Protein AF-A0A6G3MIM0-F1 (afdb_monomer_lite)

Structure (mmCIF, N/CA/C/O backbone):
data_AF-A0A6G3MIM0-F1
#
_entry.id   AF-A0A6G3MIM0-F1
#
loop_
_atom_site.group_PDB
_atom_site.id
_atom_site.type_symbol
_atom_site.label_atom_id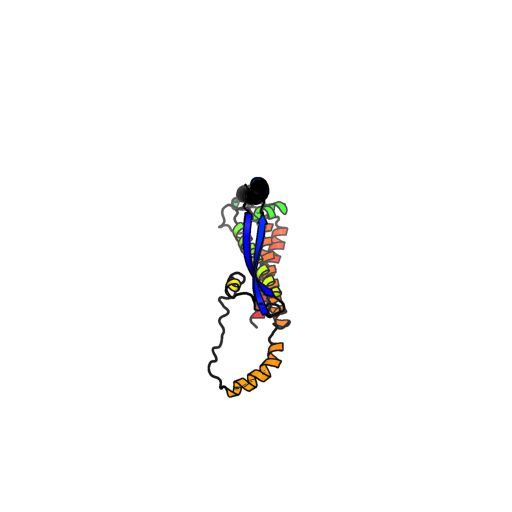
_atom_site.label_alt_id
_atom_site.label_comp_id
_atom_site.label_asym_id
_atom_site.label_entity_id
_atom_site.label_seq_id
_atom_site.pdbx_PDB_ins_code
_atom_site.Cartn_x
_atom_site.Cartn_y
_atom_site.Cartn_z
_atom_site.occupancy
_atom_site.B_iso_or_equiv
_atom_site.auth_seq_id
_atom_site.auth_comp_id
_atom_site.auth_asym_id
_atom_site.auth_atom_id
_atom_site.pdbx_PDB_model_num
ATOM 1 N N . MET A 1 1 ? 75.544 -8.108 42.880 1.00 48.78 1 MET A N 1
ATOM 2 C CA . MET A 1 1 ? 76.729 -8.845 42.387 1.00 48.78 1 MET A CA 1
ATOM 3 C C . MET A 1 1 ? 76.920 -8.497 40.920 1.00 48.78 1 MET A C 1
ATOM 5 O O . MET A 1 1 ? 75.938 -8.505 40.192 1.00 48.78 1 MET A O 1
ATOM 9 N N . SER A 1 2 ? 78.119 -8.079 40.512 1.00 53.62 2 SER A N 1
ATOM 10 C CA . SER A 1 2 ? 78.461 -7.843 39.102 1.00 53.62 2 SER A CA 1
ATOM 11 C C . SER A 1 2 ? 79.271 -9.025 38.590 1.00 53.62 2 SER A C 1
ATOM 13 O O . SER A 1 2 ? 80.362 -9.272 39.107 1.00 53.62 2 SER A O 1
ATOM 15 N N . ASP A 1 3 ? 78.765 -9.723 37.579 1.00 56.50 3 ASP A N 1
ATOM 16 C CA . ASP A 1 3 ? 79.519 -10.805 36.958 1.00 56.50 3 ASP A CA 1
ATOM 17 C C . ASP A 1 3 ? 80.563 -10.215 36.009 1.00 56.50 3 ASP A C 1
ATOM 19 O O . ASP A 1 3 ? 80.273 -9.365 35.158 1.00 56.50 3 ASP A O 1
ATOM 23 N N . THR A 1 4 ? 81.807 -10.650 36.201 1.00 62.69 4 THR A N 1
ATOM 24 C CA . THR A 1 4 ? 82.937 -10.303 35.341 1.00 62.69 4 THR A CA 1
ATOM 25 C C . THR A 1 4 ? 83.250 -11.518 34.488 1.00 62.69 4 THR A C 1
ATOM 27 O O . THR A 1 4 ? 83.568 -12.570 35.034 1.00 62.69 4 THR A O 1
ATOM 30 N N . TYR A 1 5 ? 83.175 -11.384 33.167 1.00 62.97 5 TYR A N 1
ATOM 31 C CA . TYR A 1 5 ? 83.560 -12.455 32.250 1.00 62.97 5 TYR A CA 1
ATOM 32 C C . TYR A 1 5 ? 84.679 -11.989 31.325 1.00 62.97 5 TYR A C 1
ATOM 34 O O . TYR A 1 5 ? 84.722 -10.838 30.883 1.00 62.97 5 TYR A O 1
ATOM 42 N N . ILE A 1 6 ? 85.623 -12.895 31.087 1.00 66.19 6 ILE A N 1
ATOM 43 C CA . ILE A 1 6 ? 86.818 -12.655 30.286 1.00 66.19 6 ILE A CA 1
ATOM 44 C C . ILE A 1 6 ? 86.678 -13.455 29.000 1.00 66.19 6 ILE A C 1
ATOM 46 O O . ILE A 1 6 ? 86.673 -14.682 29.047 1.00 66.19 6 ILE A O 1
ATOM 50 N N . GLU A 1 7 ? 86.604 -12.771 27.862 1.00 66.06 7 GLU A N 1
ATOM 51 C CA . GLU A 1 7 ? 86.717 -13.433 26.565 1.00 66.06 7 GLU A CA 1
ATOM 52 C C . GLU A 1 7 ? 88.168 -13.439 26.102 1.00 66.06 7 GLU A C 1
ATOM 54 O O . GLU A 1 7 ? 88.855 -12.412 26.112 1.00 66.06 7 GLU A O 1
ATOM 59 N N . GLU A 1 8 ? 88.632 -14.611 25.681 1.00 70.44 8 GLU A N 1
ATOM 60 C CA . GLU A 1 8 ? 89.943 -14.798 25.083 1.00 70.44 8 GLU A CA 1
ATOM 61 C C . GLU A 1 8 ? 89.781 -15.045 23.587 1.00 70.44 8 GLU A C 1
ATOM 63 O O . GLU A 1 8 ? 89.143 -16.011 23.177 1.00 70.44 8 GLU A O 1
ATOM 68 N N . TYR A 1 9 ? 90.367 -14.178 22.767 1.00 69.81 9 TYR A N 1
ATOM 69 C CA . TYR A 1 9 ? 90.305 -14.298 21.317 1.00 69.81 9 TYR A CA 1
ATOM 70 C C . TYR A 1 9 ? 91.706 -14.312 20.706 1.00 69.81 9 TYR A C 1
ATOM 72 O O . TYR A 1 9 ? 92.654 -13.704 21.211 1.00 69.81 9 TYR A O 1
ATOM 80 N N . LEU A 1 10 ? 91.840 -15.061 19.614 1.00 66.81 10 LEU A N 1
ATOM 81 C CA . LEU A 1 10 ? 93.042 -15.152 18.792 1.00 66.81 10 LEU A CA 1
ATOM 82 C C . LEU A 1 10 ? 92.991 -14.040 17.745 1.00 66.81 10 LEU A C 1
ATOM 84 O O . LEU A 1 10 ? 92.045 -13.977 16.968 1.00 66.81 10 LEU A O 1
ATOM 88 N N . ASN A 1 11 ? 93.999 -13.174 17.714 1.00 71.44 11 ASN A N 1
ATOM 89 C CA . ASN A 1 11 ? 94.152 -12.173 16.663 1.00 71.44 11 ASN A CA 1
ATOM 90 C C . ASN A 1 11 ? 95.451 -12.432 15.896 1.00 71.44 11 ASN A C 1
ATOM 92 O O . ASN A 1 11 ? 96.458 -12.785 16.509 1.00 71.44 11 ASN A O 1
ATOM 96 N N . ILE A 1 12 ? 95.434 -12.275 14.577 1.00 69.31 12 ILE A N 1
ATOM 97 C CA . ILE A 1 12 ? 96.624 -12.419 13.734 1.00 69.31 12 ILE A CA 1
ATOM 98 C C . ILE A 1 12 ? 97.348 -11.077 13.748 1.00 69.31 12 ILE A C 1
ATOM 100 O O . ILE A 1 12 ? 96.738 -10.046 13.466 1.00 69.31 12 ILE A O 1
ATOM 104 N N . ASP A 1 13 ? 98.625 -11.062 14.120 1.00 69.88 13 ASP A N 1
ATOM 105 C CA . ASP A 1 13 ? 99.426 -9.850 13.972 1.00 69.88 13 ASP A CA 1
ATOM 106 C C . ASP A 1 13 ? 99.811 -9.612 12.503 1.00 69.88 13 ASP A C 1
ATOM 108 O O . ASP A 1 13 ? 99.634 -10.466 11.636 1.00 69.88 13 ASP A O 1
ATOM 112 N N . THR A 1 14 ? 100.340 -8.434 12.191 1.00 68.62 14 THR A N 1
ATOM 113 C CA . THR A 1 14 ? 100.665 -8.034 10.812 1.00 68.62 14 THR A CA 1
ATOM 114 C C . THR A 1 14 ? 101.742 -8.898 10.142 1.00 68.62 14 THR A C 1
ATOM 116 O O . THR A 1 14 ? 101.949 -8.767 8.940 1.00 68.62 14 THR A O 1
ATOM 119 N N . SER A 1 15 ? 102.399 -9.800 10.883 1.00 68.06 15 SER A N 1
ATOM 120 C CA . SER A 1 15 ? 103.342 -10.795 10.359 1.00 68.06 15 SER A CA 1
ATOM 121 C C . SER A 1 15 ? 102.709 -12.171 10.103 1.00 68.06 15 SER A C 1
ATOM 123 O O . SER A 1 15 ? 103.404 -13.117 9.738 1.00 68.06 15 SER A O 1
ATOM 125 N N . GLY A 1 16 ? 101.391 -12.301 10.287 1.00 60.41 16 GLY A N 1
ATOM 126 C CA . GLY A 1 16 ? 100.644 -13.532 10.034 1.00 60.41 16 GLY A CA 1
ATOM 127 C C . GLY A 1 16 ? 100.629 -14.521 11.204 1.00 60.41 16 GLY A C 1
ATOM 128 O O . GLY A 1 16 ? 100.122 -15.632 11.047 1.00 60.41 16 GLY A O 1
ATOM 129 N N . LYS A 1 17 ? 101.151 -14.160 12.387 1.00 67.19 17 LYS A N 1
ATOM 130 C CA . LYS A 1 17 ? 101.160 -15.045 13.565 1.00 67.19 17 LYS A CA 1
ATOM 131 C C . LYS A 1 17 ? 99.974 -14.769 14.483 1.00 67.19 17 LYS A C 1
ATOM 133 O O . LYS A 1 17 ? 99.710 -13.634 14.872 1.00 67.19 17 LYS A O 1
ATOM 138 N N . PHE A 1 18 ? 99.271 -15.827 14.880 1.00 66.69 18 PHE A N 1
ATOM 139 C CA . PHE A 1 18 ? 98.157 -15.726 15.819 1.00 66.69 18 PHE A CA 1
ATOM 140 C C . PHE A 1 18 ? 98.641 -15.528 17.267 1.00 66.69 18 PHE A C 1
ATOM 142 O O . PHE A 1 18 ? 99.423 -16.322 17.790 1.00 66.69 18 PHE A O 1
ATOM 149 N N . ARG A 1 19 ? 98.112 -14.510 17.956 1.00 70.88 19 ARG A N 1
ATOM 150 C CA . ARG A 1 19 ? 98.307 -14.245 19.392 1.00 70.88 19 ARG A CA 1
ATOM 151 C C . ARG A 1 19 ? 96.970 -14.235 20.129 1.00 70.88 19 ARG A C 1
ATOM 153 O O . ARG A 1 19 ? 96.038 -13.548 19.716 1.00 70.88 19 ARG A O 1
ATOM 160 N N . ARG A 1 20 ? 96.885 -14.951 21.256 1.00 73.12 20 ARG A N 1
ATOM 161 C CA . ARG A 1 20 ? 95.731 -14.874 22.171 1.00 73.12 20 ARG A CA 1
ATOM 162 C C . ARG A 1 20 ? 95.789 -13.602 23.007 1.00 73.12 20 ARG A C 1
ATOM 164 O O . ARG A 1 20 ? 96.828 -13.290 23.588 1.00 73.12 20 ARG A O 1
ATOM 171 N N . ARG A 1 21 ? 94.672 -12.879 23.087 1.00 74.94 21 ARG A N 1
ATOM 172 C CA . ARG A 1 21 ? 94.458 -11.785 24.041 1.00 74.94 21 ARG A CA 1
ATOM 173 C C . ARG A 1 21 ? 93.162 -11.998 24.803 1.00 74.94 21 ARG A C 1
ATOM 175 O O . ARG A 1 21 ? 92.174 -12.453 24.240 1.00 74.94 21 ARG A O 1
ATOM 182 N N . LYS A 1 22 ? 93.174 -11.600 26.073 1.00 76.06 22 LYS A N 1
ATOM 183 C CA . LYS A 1 22 ? 92.004 -11.586 26.952 1.00 76.06 22 LYS A CA 1
ATOM 184 C C . LYS A 1 22 ? 91.456 -10.168 27.068 1.00 76.06 22 LYS A C 1
ATOM 186 O O . LYS A 1 22 ? 92.228 -9.231 27.271 1.00 76.06 22 LYS A O 1
ATOM 191 N N . ARG A 1 23 ? 90.139 -10.008 26.961 1.00 70.62 23 ARG A N 1
ATOM 192 C CA . ARG A 1 23 ? 89.427 -8.752 27.230 1.00 70.62 23 ARG A CA 1
ATOM 193 C C . ARG A 1 23 ? 88.393 -9.009 28.327 1.00 70.62 23 ARG A C 1
ATOM 195 O O . ARG A 1 23 ? 87.612 -9.950 28.234 1.00 70.62 23 ARG A O 1
ATOM 202 N N . ILE A 1 24 ? 88.442 -8.208 29.390 1.00 72.44 24 ILE A N 1
ATOM 203 C CA . ILE A 1 24 ? 87.589 -8.364 30.574 1.00 72.44 24 ILE A CA 1
ATOM 204 C C . ILE A 1 24 ? 86.388 -7.429 30.446 1.00 72.44 24 ILE A C 1
ATOM 206 O O . ILE A 1 24 ? 86.571 -6.230 30.241 1.00 72.44 24 ILE A O 1
ATOM 210 N N . PHE A 1 25 ? 85.178 -7.962 30.601 1.00 65.19 25 PHE A N 1
ATOM 211 C CA . PHE A 1 25 ? 83.940 -7.188 30.642 1.00 65.19 25 PHE A CA 1
ATOM 212 C C . PHE A 1 25 ? 83.270 -7.329 32.013 1.00 65.19 25 PHE A C 1
ATOM 214 O O . PHE A 1 25 ? 83.119 -8.436 32.528 1.00 65.19 25 PHE A O 1
ATOM 221 N N . GLN A 1 26 ? 82.842 -6.206 32.595 1.00 65.12 26 GLN A N 1
ATOM 222 C CA . GLN A 1 26 ? 82.044 -6.170 33.824 1.00 65.12 26 GLN A CA 1
ATOM 223 C C . GLN A 1 26 ? 80.610 -5.759 33.489 1.00 65.12 26 GLN A C 1
ATOM 225 O O . GLN A 1 26 ? 80.390 -4.672 32.952 1.00 65.12 26 GLN A O 1
ATOM 230 N N . ARG A 1 27 ? 79.622 -6.605 33.809 1.00 56.19 27 ARG A N 1
ATOM 231 C CA . ARG A 1 27 ? 78.200 -6.278 33.617 1.00 56.19 27 ARG A CA 1
ATOM 232 C C . ARG A 1 27 ? 77.549 -5.957 34.962 1.00 56.19 27 ARG A C 1
ATOM 234 O O . ARG A 1 27 ? 77.508 -6.792 35.862 1.00 56.19 27 ARG A O 1
ATOM 241 N N . LYS A 1 28 ? 77.008 -4.743 35.102 1.00 55.03 28 LYS A N 1
ATOM 242 C CA . LYS A 1 28 ? 76.205 -4.341 36.267 1.00 55.03 28 LYS A CA 1
ATOM 243 C C . LYS A 1 28 ? 74.761 -4.807 36.042 1.00 55.03 28 LYS A C 1
ATOM 245 O O . LYS A 1 28 ? 74.103 -4.307 35.135 1.00 55.03 28 LYS A O 1
ATOM 250 N N . MET A 1 29 ? 74.277 -5.781 36.817 1.00 56.59 29 MET A N 1
ATOM 251 C CA . MET A 1 29 ? 72.856 -6.156 36.809 1.00 56.59 29 MET A CA 1
ATOM 252 C C . MET A 1 29 ? 72.044 -5.039 37.476 1.00 56.59 29 MET A C 1
ATOM 254 O O . MET A 1 29 ? 72.200 -4.793 38.671 1.00 56.59 29 MET A O 1
ATOM 258 N N . SER A 1 30 ? 71.218 -4.334 36.703 1.00 60.34 30 SER A N 1
ATOM 259 C CA . SER A 1 30 ? 70.186 -3.432 37.217 1.00 60.34 30 SER A CA 1
ATOM 260 C C . SER A 1 30 ? 68.930 -4.225 37.599 1.00 60.34 30 SER A C 1
ATOM 262 O O . SER A 1 30 ? 68.557 -5.175 36.914 1.00 60.34 30 SER A O 1
ATOM 264 N N . ASP A 1 31 ? 68.308 -3.838 38.714 1.00 58.00 31 ASP A N 1
ATOM 265 C CA . ASP A 1 31 ? 67.140 -4.488 39.321 1.00 58.00 31 ASP A CA 1
ATOM 266 C C . ASP A 1 31 ? 65.959 -4.578 38.317 1.00 58.00 31 ASP A C 1
ATOM 268 O O . ASP A 1 31 ? 65.618 -3.561 37.708 1.00 58.00 31 ASP A O 1
ATOM 272 N N . PRO A 1 32 ? 65.343 -5.756 38.074 1.00 56.97 32 PRO A N 1
ATOM 273 C CA . PRO A 1 32 ? 64.291 -5.943 37.058 1.00 56.97 32 PRO A CA 1
ATOM 274 C C . PRO A 1 32 ? 62.919 -5.333 37.410 1.00 56.97 32 PRO A C 1
ATOM 276 O O . PRO A 1 32 ? 61.990 -5.360 36.596 1.00 56.97 32 PRO A O 1
ATOM 279 N N . THR A 1 33 ? 62.766 -4.768 38.605 1.00 58.06 33 THR A N 1
ATOM 280 C CA . THR A 1 33 ? 61.506 -4.233 39.146 1.00 58.06 33 THR A CA 1
ATOM 281 C C . THR A 1 33 ? 60.841 -3.063 38.380 1.00 58.06 33 THR A C 1
ATOM 283 O O . THR A 1 33 ? 59.608 -3.075 38.291 1.00 58.06 33 THR A O 1
ATOM 286 N N . PRO A 1 34 ? 61.545 -2.083 37.769 1.00 60.00 34 PRO A N 1
ATOM 287 C CA . PRO A 1 34 ? 60.893 -0.921 37.153 1.00 60.00 34 PRO A CA 1
ATOM 288 C C . PRO A 1 34 ? 60.267 -1.215 35.776 1.00 60.00 34 PRO A C 1
ATOM 290 O O . PRO A 1 34 ? 59.204 -0.692 35.460 1.00 60.00 34 PRO A O 1
ATOM 293 N N . ILE A 1 35 ? 60.850 -2.109 34.970 1.00 61.28 35 ILE A N 1
ATOM 294 C CA . ILE A 1 35 ? 60.319 -2.441 33.629 1.00 61.28 35 ILE A CA 1
ATOM 295 C C . ILE A 1 35 ? 59.037 -3.283 33.739 1.00 61.28 35 ILE A C 1
ATOM 297 O O . ILE A 1 35 ? 58.100 -3.151 32.946 1.00 61.28 35 ILE A O 1
ATOM 301 N N . PHE A 1 36 ? 58.978 -4.167 34.739 1.00 62.12 36 PHE A N 1
ATOM 302 C CA . PHE A 1 36 ? 57.808 -5.006 34.982 1.00 62.12 36 PHE A CA 1
ATOM 303 C C . PHE A 1 36 ? 56.613 -4.193 35.505 1.00 62.12 36 PHE A C 1
ATOM 305 O O . PHE A 1 36 ? 55.469 -4.466 35.128 1.00 62.12 36 PHE A O 1
ATOM 312 N N . SER A 1 37 ? 56.855 -3.167 36.329 1.00 68.12 37 SER A N 1
ATOM 313 C CA . SER A 1 37 ? 55.796 -2.297 36.855 1.00 68.12 37 SER A CA 1
ATOM 314 C C . SER A 1 37 ? 55.171 -1.416 35.764 1.00 68.12 37 SER A C 1
ATOM 316 O O . SER A 1 37 ? 53.944 -1.289 35.714 1.00 68.12 37 SER A O 1
ATOM 318 N N . GLU A 1 38 ? 55.976 -0.906 34.829 1.00 73.44 38 GLU A N 1
ATOM 319 C CA . GLU A 1 38 ? 55.520 -0.098 33.693 1.00 73.44 38 GLU A CA 1
ATOM 320 C C . GLU A 1 38 ? 54.655 -0.912 32.716 1.00 73.44 38 GLU A C 1
ATOM 322 O O . GLU A 1 38 ? 53.534 -0.511 32.382 1.00 73.44 38 GLU A O 1
ATOM 327 N N . LYS A 1 39 ? 55.096 -2.125 32.342 1.00 75.38 39 LYS A N 1
ATOM 328 C CA . LYS A 1 39 ? 54.294 -3.036 31.504 1.00 75.38 39 LYS A CA 1
ATOM 329 C C . LYS A 1 39 ? 52.981 -3.441 32.178 1.00 75.38 39 LYS A C 1
ATOM 331 O O . LYS A 1 39 ? 51.948 -3.504 31.514 1.00 75.38 39 LYS A O 1
ATOM 336 N N . LYS A 1 40 ? 52.991 -3.669 33.496 1.00 78.38 40 LYS A N 1
ATOM 337 C CA . LYS A 1 40 ? 51.784 -3.986 34.280 1.00 78.38 40 LYS A CA 1
ATOM 338 C C . LYS A 1 40 ? 50.803 -2.810 34.326 1.00 78.38 40 LYS A C 1
ATOM 340 O O . LYS A 1 40 ? 49.596 -3.034 34.257 1.00 78.38 40 LYS A O 1
ATOM 345 N N . SER A 1 41 ? 51.302 -1.577 34.427 1.00 79.56 41 SER A N 1
ATOM 346 C CA . SER A 1 41 ? 50.490 -0.354 34.372 1.00 79.56 41 SER A CA 1
ATOM 347 C C . SER A 1 41 ? 49.833 -0.173 32.999 1.00 79.56 41 SER A C 1
ATOM 349 O O . SER A 1 41 ? 48.613 -0.023 32.906 1.00 79.56 41 SER A O 1
ATOM 351 N N . SER A 1 42 ? 50.617 -0.311 31.927 1.00 81.69 42 SER A N 1
ATOM 352 C CA . SER A 1 42 ? 50.129 -0.216 30.547 1.00 81.69 42 SER A CA 1
ATOM 353 C C . SER A 1 42 ? 49.073 -1.285 30.231 1.00 81.69 42 SER A C 1
ATOM 355 O O . SER A 1 42 ? 48.005 -0.976 29.700 1.00 81.69 42 SER A O 1
ATOM 357 N N . LEU A 1 43 ? 49.292 -2.532 30.668 1.00 83.69 43 LEU A N 1
ATOM 358 C CA . LEU A 1 43 ? 48.326 -3.620 30.494 1.00 83.69 43 LEU A CA 1
ATOM 359 C C . LEU A 1 43 ? 47.003 -3.348 31.228 1.00 83.69 43 LEU A C 1
ATOM 361 O O . LEU A 1 43 ? 45.933 -3.570 30.664 1.00 83.69 43 LEU A O 1
ATOM 365 N N . LYS A 1 44 ? 47.055 -2.827 32.462 1.00 84.81 44 LYS A N 1
ATOM 366 C CA . LYS A 1 44 ? 45.850 -2.427 33.210 1.00 84.81 44 LYS A CA 1
ATOM 367 C C . LYS A 1 44 ? 45.066 -1.332 32.487 1.00 84.81 44 LYS A C 1
ATOM 369 O O . LYS A 1 44 ? 43.841 -1.404 32.440 1.00 84.81 44 LYS A O 1
ATOM 374 N N . HIS A 1 45 ? 45.756 -0.352 31.907 1.00 87.69 45 HIS A N 1
ATOM 375 C CA . HIS A 1 45 ? 45.126 0.725 31.147 1.00 87.69 45 HIS A CA 1
ATOM 376 C C . HIS A 1 45 ? 44.436 0.204 29.876 1.00 87.69 45 HIS A C 1
ATOM 378 O O . HIS A 1 45 ? 43.270 0.513 29.631 1.00 87.69 45 HIS A O 1
ATOM 384 N N . VAL A 1 46 ? 45.104 -0.663 29.106 1.00 85.81 46 VAL A N 1
ATOM 385 C CA . VAL A 1 46 ? 44.518 -1.294 27.909 1.00 85.81 46 VAL A CA 1
ATOM 386 C C . VAL A 1 46 ? 43.300 -2.147 28.271 1.00 85.81 46 VAL A C 1
ATOM 388 O O . VAL A 1 46 ? 42.253 -2.013 27.640 1.00 85.81 46 VAL A O 1
ATOM 391 N N . LEU A 1 47 ? 43.392 -2.968 29.322 1.00 88.06 47 LEU A N 1
ATOM 392 C CA . LEU A 1 47 ? 42.265 -3.770 29.811 1.00 88.06 47 LEU A CA 1
ATOM 393 C C . LEU A 1 47 ? 41.091 -2.893 30.273 1.00 88.06 47 LEU A C 1
ATOM 395 O O . LEU A 1 47 ? 39.939 -3.215 29.987 1.00 88.06 47 LEU A O 1
ATOM 399 N N . GLY A 1 48 ? 41.366 -1.758 30.921 1.00 89.25 48 GLY A N 1
ATOM 400 C CA . GLY A 1 48 ? 40.351 -0.771 31.296 1.00 89.25 48 GLY A CA 1
ATOM 401 C C . GLY A 1 48 ? 39.652 -0.141 30.088 1.00 89.25 48 GLY A C 1
ATOM 402 O O . GLY A 1 48 ? 38.424 -0.007 30.080 1.00 89.25 48 GLY A O 1
ATOM 403 N N . ASN A 1 49 ? 40.403 0.178 29.032 1.00 91.50 49 ASN A N 1
ATOM 404 C CA . ASN A 1 49 ? 39.858 0.735 27.792 1.00 91.50 49 ASN A CA 1
ATOM 405 C C . ASN A 1 49 ? 38.998 -0.285 27.039 1.00 91.50 49 ASN A C 1
ATOM 407 O O . ASN A 1 49 ? 37.880 0.039 26.634 1.00 91.50 49 ASN A O 1
ATOM 411 N N . VAL A 1 50 ? 39.456 -1.535 26.927 1.00 87.44 50 VAL A N 1
ATOM 412 C CA . VAL A 1 50 ? 38.677 -2.638 26.338 1.00 87.44 50 VAL A CA 1
ATOM 413 C C . VAL A 1 50 ? 37.413 -2.909 27.161 1.00 87.44 50 VAL A C 1
ATOM 415 O O . VAL A 1 50 ? 36.322 -3.028 26.602 1.00 87.44 50 VAL A O 1
ATOM 418 N N . GLY A 1 51 ? 37.519 -2.919 28.493 1.00 87.75 51 GLY A N 1
ATOM 419 C CA . GLY A 1 51 ? 36.377 -3.053 29.403 1.00 87.75 51 GLY A CA 1
ATOM 420 C C . GLY A 1 51 ? 35.374 -1.898 29.296 1.00 87.75 51 GLY A C 1
ATOM 421 O O . GLY A 1 51 ? 34.175 -2.068 29.510 1.00 87.75 51 GLY A O 1
ATOM 422 N N . THR A 1 52 ? 35.830 -0.699 28.941 1.00 87.81 52 THR A N 1
ATOM 423 C CA . THR A 1 52 ? 34.957 0.465 28.733 1.00 87.81 52 THR A CA 1
ATOM 424 C C . THR A 1 52 ? 34.296 0.431 27.356 1.00 87.81 52 THR A C 1
ATOM 426 O O . THR A 1 52 ? 33.091 0.656 27.253 1.00 87.81 52 THR A O 1
ATOM 429 N N . LEU A 1 53 ? 35.032 0.059 26.305 1.00 90.94 53 LEU A N 1
ATOM 430 C CA . LEU A 1 53 ? 34.490 -0.106 24.955 1.00 90.94 53 LEU A CA 1
ATOM 431 C C . LEU A 1 53 ? 33.408 -1.194 24.904 1.00 90.94 53 LEU A C 1
ATOM 433 O O . LEU A 1 53 ? 32.328 -0.961 24.364 1.00 90.94 53 LEU A O 1
ATOM 437 N N . THR A 1 54 ? 33.667 -2.350 25.515 1.00 85.19 54 THR A N 1
ATOM 438 C CA . THR A 1 54 ? 32.710 -3.467 25.588 1.00 85.19 54 THR A CA 1
ATOM 439 C C . THR A 1 54 ? 31.433 -3.080 26.332 1.00 85.19 54 THR A C 1
ATOM 441 O O . THR A 1 54 ? 30.342 -3.298 25.807 1.00 85.19 54 THR A O 1
ATOM 444 N N . ARG A 1 55 ? 31.536 -2.408 27.489 1.00 91.25 55 ARG A N 1
ATOM 445 C CA . ARG A 1 55 ? 30.371 -1.856 28.209 1.00 91.25 55 ARG A CA 1
ATOM 446 C C . ARG A 1 55 ? 29.593 -0.842 27.369 1.00 91.25 55 ARG A C 1
ATOM 448 O O . ARG A 1 55 ? 28.365 -0.889 27.339 1.00 91.25 55 ARG A O 1
ATOM 455 N N . ASN A 1 56 ? 30.284 0.029 26.635 1.00 92.50 56 ASN A N 1
ATOM 456 C CA . ASN A 1 56 ? 29.644 1.010 25.756 1.00 92.50 56 ASN A CA 1
ATOM 457 C C . ASN A 1 56 ? 28.904 0.347 24.584 1.00 92.50 56 ASN A C 1
ATOM 459 O O . ASN A 1 56 ? 27.790 0.758 24.246 1.00 92.50 56 ASN A O 1
ATOM 463 N N . MET A 1 57 ? 29.491 -0.685 23.972 1.00 88.75 57 MET A N 1
ATOM 464 C CA . MET A 1 57 ? 28.856 -1.465 22.905 1.00 88.75 57 MET A CA 1
ATOM 465 C C . MET A 1 57 ? 27.647 -2.248 23.424 1.00 88.75 57 MET A C 1
ATOM 467 O O . MET A 1 57 ? 26.580 -2.181 22.814 1.00 88.75 57 MET A O 1
ATOM 471 N N . ALA A 1 58 ? 27.777 -2.907 24.578 1.00 89.56 58 ALA A N 1
ATOM 472 C CA . ALA A 1 58 ? 26.675 -3.602 25.238 1.00 89.56 58 ALA A CA 1
ATOM 473 C C . ALA A 1 58 ? 25.527 -2.635 25.564 1.00 89.56 58 ALA A C 1
ATOM 475 O O . ALA A 1 58 ? 24.382 -2.897 25.207 1.00 89.56 58 ALA A O 1
ATOM 476 N N . GLY A 1 59 ? 25.832 -1.459 26.123 1.00 90.44 59 GLY A N 1
ATOM 477 C CA . GLY A 1 59 ? 24.839 -0.419 26.391 1.00 90.44 59 GLY A CA 1
ATOM 478 C C . GLY A 1 59 ? 24.133 0.085 25.126 1.00 90.44 59 GLY A C 1
ATOM 479 O O . GLY A 1 59 ? 22.920 0.291 25.142 1.00 90.44 59 GLY A O 1
ATOM 480 N N . LYS A 1 60 ? 24.852 0.248 24.003 1.00 92.50 60 LYS A N 1
ATOM 481 C CA . LYS A 1 60 ? 24.240 0.590 22.702 1.00 92.50 60 LYS A CA 1
ATOM 482 C C . LYS A 1 60 ? 23.313 -0.520 22.198 1.00 92.50 60 LYS A C 1
ATOM 484 O O . LYS A 1 60 ? 22.233 -0.211 21.702 1.00 92.50 60 LYS A O 1
ATOM 489 N N . CYS A 1 61 ? 23.722 -1.782 22.326 1.00 90.12 61 CYS A N 1
ATOM 490 C CA . CYS A 1 61 ? 22.921 -2.936 21.923 1.00 90.12 61 CYS A CA 1
ATOM 491 C C . CYS A 1 61 ? 21.631 -3.038 22.750 1.00 90.12 61 CYS A C 1
ATOM 493 O O . CYS A 1 61 ? 20.542 -3.077 22.183 1.00 90.12 61 CYS A O 1
ATOM 495 N N . ILE A 1 62 ? 21.741 -2.949 24.080 1.00 92.56 62 ILE A N 1
ATOM 496 C CA . ILE A 1 62 ? 20.599 -2.990 25.004 1.00 92.56 62 ILE A CA 1
ATOM 497 C C . ILE A 1 62 ? 19.599 -1.876 24.686 1.00 92.56 62 ILE A C 1
ATOM 499 O O . ILE A 1 62 ? 18.404 -2.142 24.599 1.00 92.56 62 ILE A O 1
ATOM 503 N N . ARG A 1 63 ? 20.065 -0.643 24.435 1.00 93.31 63 ARG A N 1
ATOM 504 C CA . ARG A 1 63 ? 19.173 0.461 24.042 1.00 93.31 63 ARG A CA 1
ATOM 505 C C . ARG A 1 63 ? 18.437 0.186 22.731 1.00 93.31 63 ARG A C 1
ATOM 507 O O . ARG A 1 63 ? 17.248 0.471 22.653 1.00 93.31 63 ARG A O 1
ATOM 514 N N . LYS A 1 64 ? 19.111 -0.378 21.721 1.00 91.94 64 LYS A N 1
ATOM 515 C CA . LYS A 1 64 ? 18.465 -0.750 20.449 1.00 91.94 64 LYS A CA 1
ATOM 516 C C . LYS A 1 64 ? 17.404 -1.832 20.643 1.00 91.94 64 LYS A C 1
ATOM 518 O O . LYS A 1 64 ? 16.315 -1.698 20.100 1.00 91.94 64 LYS A O 1
ATOM 523 N N . ILE A 1 65 ? 17.710 -2.864 21.427 1.00 89.38 65 ILE A N 1
ATOM 524 C CA . ILE A 1 65 ? 16.772 -3.954 21.729 1.00 89.38 65 ILE A CA 1
ATOM 525 C C . ILE A 1 65 ? 15.565 -3.415 22.500 1.00 89.38 65 ILE A C 1
ATOM 527 O O . ILE A 1 65 ? 14.430 -3.678 22.115 1.00 89.38 65 ILE A O 1
ATOM 531 N N . HIS A 1 66 ? 15.797 -2.609 23.540 1.00 92.94 66 HIS A N 1
ATOM 532 C CA . HIS A 1 66 ? 14.722 -1.988 24.310 1.00 92.94 66 HIS A CA 1
ATOM 533 C C . HIS A 1 66 ? 13.843 -1.102 23.423 1.00 92.94 66 HIS A C 1
ATOM 535 O O . HIS A 1 66 ? 12.626 -1.206 23.480 1.00 92.94 66 HIS A O 1
ATOM 541 N N . HIS A 1 67 ? 14.443 -0.271 22.565 1.00 93.25 67 HIS A N 1
ATOM 542 C CA . HIS A 1 67 ? 13.702 0.566 21.623 1.00 93.25 67 HIS A CA 1
ATOM 543 C C . HIS A 1 67 ? 12.854 -0.265 20.650 1.00 93.25 67 HIS A C 1
ATOM 545 O O . HIS A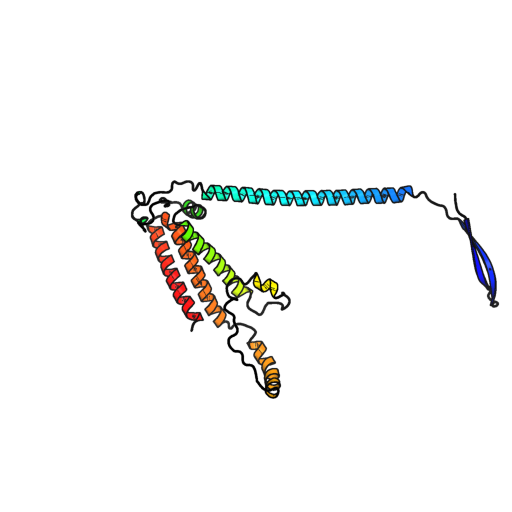 1 67 ? 11.686 0.046 20.441 1.00 93.25 67 HIS A O 1
ATOM 551 N N . ALA A 1 68 ? 13.412 -1.335 20.073 1.00 83.44 68 ALA A N 1
ATOM 552 C CA . ALA A 1 68 ? 12.672 -2.225 19.179 1.00 83.44 68 ALA A CA 1
ATOM 553 C C . ALA A 1 68 ? 11.483 -2.896 19.887 1.00 83.44 68 ALA A C 1
ATOM 555 O O . ALA A 1 68 ? 10.398 -2.985 19.322 1.00 83.44 68 ALA A O 1
ATOM 556 N N . HIS A 1 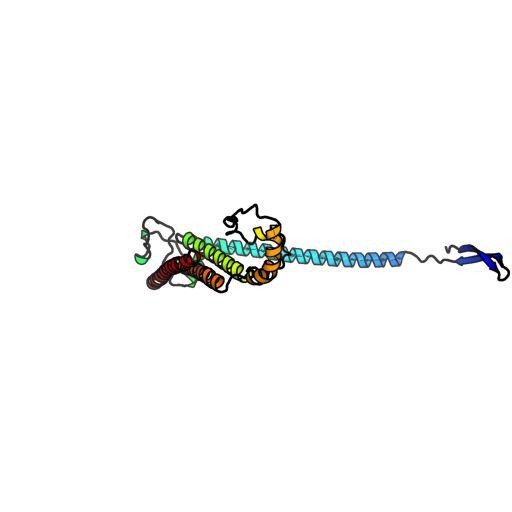69 ? 11.671 -3.314 21.139 1.00 88.69 69 HIS A N 1
ATOM 557 C CA . HIS A 1 69 ? 10.617 -3.911 21.951 1.00 88.69 69 HIS A CA 1
ATOM 558 C C . HIS A 1 69 ? 9.538 -2.898 22.382 1.00 88.69 69 HIS A C 1
ATOM 560 O O . HIS A 1 69 ? 8.355 -3.231 22.419 1.00 88.69 69 HIS A O 1
ATOM 566 N N . THR A 1 70 ? 9.909 -1.651 22.694 1.00 89.69 70 THR A N 1
ATOM 567 C CA . THR A 1 70 ? 8.930 -0.576 22.930 1.00 89.69 70 THR A CA 1
ATOM 568 C C . THR A 1 70 ? 8.106 -0.325 21.670 1.00 89.69 70 THR A C 1
ATOM 570 O O . THR A 1 70 ? 6.885 -0.380 21.732 1.00 89.69 70 THR A O 1
ATOM 573 N N . LEU A 1 71 ? 8.756 -0.194 20.509 1.00 87.81 71 LEU A N 1
ATOM 574 C CA . LEU A 1 71 ? 8.063 -0.004 19.235 1.00 87.81 71 LEU A CA 1
ATOM 575 C C . LEU A 1 71 ? 7.100 -1.158 18.920 1.00 87.81 71 LEU A C 1
ATOM 577 O O . LEU A 1 71 ? 5.990 -0.918 18.459 1.00 87.81 71 LEU A O 1
ATOM 581 N N . SER A 1 72 ? 7.492 -2.411 19.180 1.00 83.12 72 SER A N 1
ATOM 582 C CA . SER A 1 72 ? 6.607 -3.557 18.942 1.00 83.12 72 SER A CA 1
ATOM 583 C C . SER A 1 72 ? 5.368 -3.532 19.835 1.00 83.12 72 SER A C 1
ATOM 585 O O . SER A 1 72 ? 4.294 -3.931 19.394 1.00 83.12 72 SER A O 1
ATOM 587 N N . LYS A 1 73 ? 5.504 -3.057 21.080 1.00 85.56 73 LYS A N 1
ATOM 588 C CA . LYS A 1 73 ? 4.367 -2.871 21.989 1.00 85.56 73 LYS A CA 1
ATOM 589 C C . LYS A 1 73 ? 3.438 -1.770 21.496 1.00 85.56 73 LYS A C 1
ATOM 591 O O . LYS A 1 73 ? 2.238 -2.008 21.433 1.00 85.56 73 LYS A O 1
ATOM 596 N N . ASP A 1 74 ? 3.992 -0.636 21.077 1.00 84.88 74 ASP A N 1
ATOM 597 C CA . ASP A 1 74 ? 3.211 0.483 20.543 1.00 84.88 74 ASP A CA 1
ATOM 598 C C . ASP A 1 74 ? 2.435 0.064 19.281 1.00 84.88 74 ASP A C 1
ATOM 600 O O . ASP A 1 74 ? 1.261 0.392 19.121 1.00 84.88 74 ASP A O 1
ATOM 604 N N . VAL A 1 75 ? 3.059 -0.722 18.394 1.00 82.19 75 VAL A N 1
ATOM 605 C CA . VAL A 1 75 ? 2.391 -1.285 17.208 1.00 82.19 75 VAL A CA 1
ATOM 606 C C . VAL A 1 75 ? 1.283 -2.257 17.607 1.00 82.19 75 VAL A C 1
ATOM 608 O O . VAL A 1 75 ? 0.174 -2.135 17.097 1.00 82.19 75 VAL A O 1
ATOM 611 N N . ALA A 1 76 ? 1.541 -3.185 18.531 1.00 81.94 76 ALA A N 1
ATOM 612 C CA . ALA A 1 76 ? 0.521 -4.123 19.002 1.00 81.94 76 ALA A CA 1
ATOM 613 C C . ALA A 1 76 ? -0.674 -3.398 19.645 1.00 81.94 76 ALA A C 1
ATOM 615 O O . ALA A 1 76 ? -1.825 -3.773 19.420 1.00 81.94 76 ALA A O 1
ATOM 616 N N . GLU A 1 77 ? -0.415 -2.326 20.394 1.00 82.19 77 GLU A N 1
ATOM 617 C CA . GLU A 1 77 ? -1.459 -1.476 20.958 1.00 82.19 77 GLU A CA 1
ATOM 618 C C . GLU A 1 77 ? -2.262 -0.763 19.862 1.00 82.19 77 GLU A C 1
ATOM 620 O O . GLU A 1 77 ? -3.483 -0.723 19.947 1.00 82.19 77 GLU A O 1
ATOM 625 N N . LEU A 1 78 ? -1.628 -0.279 18.790 1.00 78.69 78 LEU A N 1
ATOM 626 C CA . LEU A 1 78 ? -2.328 0.290 17.627 1.00 78.69 78 LEU A CA 1
ATOM 627 C C . LEU A 1 78 ? -3.161 -0.745 16.851 1.00 78.69 78 LEU A C 1
ATOM 629 O O . LEU A 1 78 ? -4.205 -0.394 16.290 1.00 78.69 78 LEU A O 1
ATOM 633 N N . CYS A 1 79 ? -2.715 -2.003 16.816 1.00 78.38 79 CYS A N 1
ATOM 634 C CA . CYS A 1 79 ? -3.450 -3.099 16.188 1.00 78.38 79 CYS A CA 1
ATOM 635 C C . CYS A 1 79 ? -4.758 -3.407 16.920 1.00 78.38 79 CYS A C 1
ATOM 637 O O . CYS A 1 79 ? -5.776 -3.654 16.273 1.00 78.38 79 CYS A O 1
ATOM 639 N N . ILE A 1 80 ? -4.710 -3.393 18.255 1.00 77.75 80 ILE A N 1
ATOM 640 C CA . ILE A 1 80 ? -5.813 -3.794 19.136 1.00 77.75 80 ILE A CA 1
ATOM 641 C C . ILE A 1 80 ? -6.715 -2.601 19.487 1.00 77.75 80 ILE A C 1
ATOM 643 O O . ILE A 1 80 ? -7.934 -2.738 19.524 1.00 77.75 80 ILE A O 1
ATOM 647 N N . ASN A 1 81 ? -6.132 -1.428 19.743 1.00 77.88 81 ASN A N 1
ATOM 648 C CA . ASN A 1 81 ? -6.823 -0.221 20.185 1.00 77.88 81 ASN A CA 1
ATOM 649 C C . ASN A 1 81 ? -6.788 0.859 19.095 1.00 77.88 81 ASN A C 1
ATOM 651 O O . ASN A 1 81 ? -6.041 1.844 19.141 1.00 77.88 81 ASN A O 1
ATOM 655 N N . SER A 1 82 ? -7.640 0.669 18.091 1.00 72.69 82 SER A N 1
ATOM 656 C CA . SER A 1 82 ? -7.759 1.539 16.917 1.00 72.69 82 SER A CA 1
ATOM 657 C C . SER A 1 82 ? -8.264 2.953 17.237 1.00 72.69 82 SER A C 1
ATOM 659 O O . SER A 1 82 ? -8.198 3.839 16.384 1.00 72.69 82 SER A O 1
ATOM 661 N N . GLY A 1 83 ? -8.743 3.193 18.465 1.00 80.69 83 GLY A N 1
ATOM 662 C CA . GLY A 1 83 ? -9.331 4.467 18.889 1.00 80.69 83 GLY A CA 1
ATOM 663 C C . GLY A 1 83 ? -10.755 4.696 18.371 1.00 80.69 83 GLY A C 1
ATOM 664 O O . GLY A 1 83 ? -11.259 5.812 18.455 1.00 80.69 83 GLY A O 1
ATOM 665 N N . TYR A 1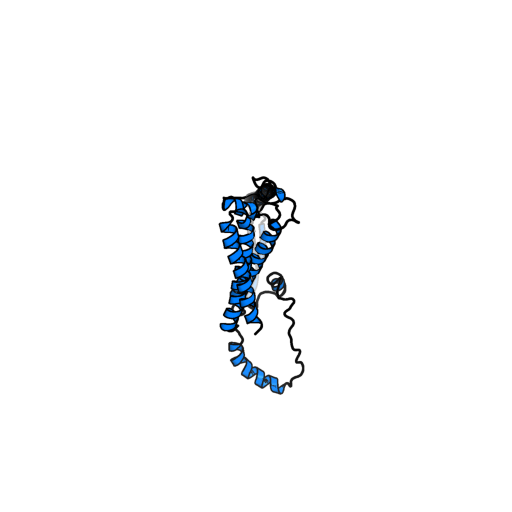 84 ? -11.392 3.659 17.826 1.00 85.81 84 TYR A N 1
ATOM 666 C CA . TYR A 1 84 ? -12.788 3.643 17.398 1.00 85.81 84 TYR A CA 1
ATOM 667 C C . TYR A 1 84 ? -13.365 2.234 17.563 1.00 85.81 84 TYR A C 1
ATOM 669 O O . TYR A 1 84 ? -12.627 1.249 17.567 1.00 85.81 84 TYR A O 1
ATOM 677 N N . GLN A 1 85 ? -14.685 2.144 17.704 1.00 89.06 85 GLN A N 1
ATOM 678 C CA . GLN A 1 85 ? -15.394 0.871 17.786 1.00 89.06 85 GLN A CA 1
ATOM 679 C C . GLN A 1 85 ? -15.653 0.322 16.378 1.00 89.06 85 GLN A C 1
ATOM 681 O O . GLN A 1 85 ? -16.049 1.070 15.483 1.00 89.06 85 GLN A O 1
ATOM 686 N N . LEU A 1 86 ? -15.414 -0.976 16.188 1.00 92.94 86 LEU A N 1
ATOM 687 C CA . LEU A 1 86 ? -15.774 -1.679 14.960 1.00 92.94 86 LEU A CA 1
ATOM 688 C C . LEU A 1 86 ? -17.272 -1.989 14.958 1.00 92.94 86 LEU A C 1
ATOM 690 O O . LEU A 1 86 ? -17.831 -2.347 15.994 1.00 92.94 86 LEU A O 1
ATOM 694 N N . LEU A 1 87 ? -17.894 -1.858 13.793 1.00 92.88 87 LEU A N 1
ATOM 695 C CA . LEU A 1 87 ? -19.334 -1.995 13.606 1.00 92.88 87 LEU A CA 1
ATOM 696 C C . LEU A 1 87 ? -19.692 -3.336 12.959 1.00 92.88 87 LEU A C 1
ATOM 698 O O . LEU A 1 87 ? -18.882 -3.952 12.252 1.00 92.88 87 LEU A O 1
ATOM 702 N N . SER A 1 88 ? -20.925 -3.775 13.189 1.00 94.19 88 SER A N 1
ATOM 703 C CA . SER A 1 88 ? -21.558 -4.828 12.397 1.00 94.19 88 SER A CA 1
ATOM 704 C C . SER A 1 88 ? -22.069 -4.279 11.060 1.00 94.19 88 SER A C 1
ATOM 706 O O . SER A 1 88 ? -22.264 -3.075 10.891 1.00 94.19 88 SER A O 1
ATOM 708 N N . HIS A 1 89 ? -22.305 -5.160 10.090 1.00 95.12 89 HIS A N 1
ATOM 709 C CA . HIS A 1 89 ? -22.787 -4.781 8.759 1.00 95.12 89 HIS A CA 1
ATOM 710 C C . HIS A 1 89 ? -24.126 -4.034 8.806 1.00 95.12 89 HIS A C 1
ATOM 712 O O . HIS A 1 89 ? -24.349 -3.096 8.043 1.00 95.12 89 HIS A O 1
ATOM 718 N N . ALA A 1 90 ? -25.009 -4.412 9.733 1.00 93.62 90 ALA A N 1
ATOM 719 C CA . ALA A 1 90 ? -26.311 -3.775 9.907 1.00 93.62 90 ALA A CA 1
ATOM 720 C C . ALA A 1 90 ? -26.199 -2.305 10.355 1.00 93.62 90 ALA A C 1
ATOM 722 O O . ALA A 1 90 ? -27.035 -1.484 9.979 1.00 93.62 90 ALA A O 1
ATOM 723 N N . GLU A 1 91 ? -25.157 -1.973 11.121 1.00 93.88 91 GLU A N 1
ATOM 724 C CA . GLU A 1 91 ? -24.914 -0.641 11.689 1.00 93.88 91 GLU A CA 1
ATOM 725 C C . GLU A 1 91 ? -24.163 0.297 10.732 1.00 93.88 91 GLU A C 1
ATOM 727 O O . GLU A 1 91 ? -24.048 1.495 11.000 1.00 93.88 91 GLU A O 1
ATOM 732 N N . LEU A 1 92 ? -23.635 -0.224 9.620 1.00 93.44 92 LEU A N 1
ATOM 733 C CA . LEU A 1 92 ? -22.946 0.590 8.626 1.00 93.44 92 LEU A CA 1
ATOM 734 C C . LEU A 1 92 ? -23.905 1.562 7.921 1.00 93.44 92 LEU A C 1
ATOM 736 O O . LEU A 1 92 ? -25.089 1.268 7.737 1.00 93.44 92 LEU A O 1
ATOM 740 N N . PRO A 1 93 ? -23.409 2.716 7.452 1.00 93.88 93 PRO A N 1
ATOM 741 C CA . PRO A 1 93 ? -24.161 3.529 6.511 1.00 93.88 93 PRO A CA 1
ATOM 742 C C . PRO A 1 93 ? -24.235 2.823 5.149 1.00 93.88 93 PRO A C 1
ATOM 744 O O . PRO A 1 93 ? -23.311 2.112 4.758 1.00 93.88 93 PRO A O 1
ATOM 747 N N . ASP A 1 94 ? -25.307 3.059 4.394 1.00 93.12 94 ASP A N 1
ATOM 748 C CA . ASP A 1 94 ? -25.620 2.264 3.194 1.00 93.12 94 ASP A CA 1
ATOM 749 C C . ASP A 1 94 ? -24.540 2.311 2.105 1.00 93.12 94 ASP A C 1
ATOM 751 O O . ASP A 1 94 ? -24.331 1.336 1.396 1.00 93.12 94 ASP A O 1
ATOM 755 N N . TRP A 1 95 ? -23.792 3.409 2.006 1.00 92.81 95 TRP A N 1
ATOM 756 C CA . TRP A 1 95 ? -22.692 3.544 1.045 1.00 92.81 95 TRP A CA 1
ATOM 757 C C . TRP A 1 95 ? -21.435 2.731 1.410 1.00 92.81 95 TRP A C 1
ATOM 759 O O . TRP A 1 95 ? -20.557 2.596 0.563 1.00 92.81 95 TRP A O 1
ATOM 769 N N . LEU A 1 96 ? -21.331 2.229 2.650 1.00 93.50 96 LEU A N 1
ATOM 770 C CA . LEU A 1 96 ? -20.262 1.328 3.107 1.00 93.50 96 LEU A CA 1
ATOM 771 C C . LEU A 1 96 ? -20.682 -0.146 3.106 1.00 93.50 96 LEU A C 1
ATOM 773 O O . LEU A 1 96 ? -19.816 -1.004 3.258 1.00 93.50 96 LEU A O 1
ATOM 777 N N . LYS A 1 97 ? -21.978 -0.446 2.950 1.00 92.31 97 LYS A N 1
ATOM 778 C CA . LYS A 1 97 ? -22.503 -1.816 2.876 1.00 92.31 97 LYS A CA 1
ATOM 779 C C . LYS A 1 97 ? -22.250 -2.399 1.488 1.00 92.31 97 LYS A C 1
ATOM 781 O O . LYS A 1 97 ? -23.125 -2.397 0.630 1.00 92.31 97 LYS A O 1
ATOM 786 N N . ASP A 1 98 ? -21.038 -2.880 1.265 1.00 88.12 98 ASP A N 1
ATOM 787 C CA . ASP A 1 98 ? -20.627 -3.518 0.015 1.00 88.12 98 ASP A CA 1
ATOM 788 C C . ASP A 1 98 ? -21.026 -4.996 -0.049 1.00 88.12 98 ASP A C 1
ATOM 790 O O . ASP A 1 98 ? -21.590 -5.451 -1.042 1.00 88.12 98 ASP A O 1
ATOM 794 N N . ASN A 1 99 ? -20.738 -5.745 1.015 1.00 90.88 99 ASN A N 1
ATOM 795 C CA . ASN A 1 99 ? -20.846 -7.192 1.052 1.00 90.88 99 ASN A CA 1
ATOM 796 C C . ASN A 1 99 ? -21.587 -7.651 2.312 1.00 90.88 99 ASN A C 1
ATOM 798 O O . ASN A 1 99 ? -21.045 -7.623 3.420 1.00 90.88 99 ASN A O 1
ATOM 802 N N . GLU A 1 100 ? -22.816 -8.132 2.123 1.00 91.69 100 GLU A N 1
ATOM 803 C CA . GLU A 1 100 ? -23.682 -8.630 3.197 1.00 91.69 100 GLU A CA 1
ATOM 804 C C . GLU A 1 100 ? -23.148 -9.894 3.884 1.00 91.69 100 GLU A C 1
ATOM 806 O O . GLU A 1 100 ? -23.499 -10.168 5.028 1.00 91.69 100 GLU A O 1
ATOM 811 N N . PHE A 1 101 ? -22.258 -10.664 3.251 1.00 94.00 101 PHE A N 1
ATOM 812 C CA . PHE A 1 101 ? -21.672 -11.856 3.873 1.00 94.00 101 PHE A CA 1
ATOM 813 C C . PHE A 1 101 ? -20.650 -11.501 4.964 1.00 94.00 101 PHE A C 1
ATOM 815 O O . PHE A 1 101 ? -20.393 -12.303 5.864 1.00 94.00 101 PHE A O 1
ATOM 822 N N . LEU A 1 102 ? -20.085 -10.289 4.926 1.00 92.38 102 LEU A N 1
ATOM 823 C CA . LEU A 1 102 ? -19.184 -9.784 5.957 1.00 92.38 102 LEU A CA 1
ATOM 824 C C . LEU A 1 102 ? -20.007 -9.162 7.080 1.00 92.38 102 LEU A C 1
ATOM 826 O O . LEU A 1 102 ? -20.380 -8.002 7.011 1.00 92.38 102 LEU A O 1
ATOM 830 N N . GLN A 1 103 ? -20.284 -9.929 8.130 1.00 92.31 103 GLN A N 1
ATOM 831 C CA . GLN A 1 103 ? -21.230 -9.513 9.171 1.00 92.31 103 GLN A CA 1
ATOM 832 C C . GLN A 1 103 ? -20.643 -8.551 10.220 1.00 92.31 103 GLN A C 1
ATOM 834 O O . GLN A 1 103 ? -21.375 -7.731 10.763 1.00 92.31 103 GLN A O 1
ATOM 839 N N . ASN A 1 104 ? -19.340 -8.628 10.520 1.00 92.81 104 ASN A N 1
ATOM 840 C CA . ASN A 1 104 ? -18.720 -7.949 11.669 1.00 92.81 104 ASN A CA 1
ATOM 841 C C . ASN A 1 104 ? -17.347 -7.343 11.335 1.00 92.81 104 ASN A C 1
ATOM 843 O O . ASN A 1 104 ? -16.758 -7.662 10.306 1.00 92.81 104 ASN A O 1
ATOM 847 N N . PHE A 1 105 ? -16.807 -6.553 12.274 1.00 92.81 105 PHE A N 1
ATOM 848 C CA . PHE A 1 105 ? -15.455 -5.967 12.246 1.00 92.81 105 PHE A CA 1
ATOM 849 C C . PHE A 1 105 ? -15.233 -4.901 11.165 1.00 92.81 105 PHE A C 1
ATOM 851 O O . PHE A 1 105 ? -14.114 -4.714 10.677 1.00 92.81 105 PHE A O 1
ATOM 858 N N . HIS A 1 106 ? -16.289 -4.171 10.809 1.00 94.75 106 HIS A N 1
ATOM 859 C CA . HIS A 1 106 ? -16.201 -3.077 9.851 1.00 94.75 106 HIS A CA 1
ATOM 860 C C . HIS A 1 106 ? -15.722 -1.790 10.504 1.00 94.75 106 HIS A C 1
ATOM 862 O O . HIS A 1 106 ? -16.046 -1.488 11.654 1.00 94.75 106 HIS A O 1
ATOM 868 N N . ARG A 1 107 ? -14.969 -0.988 9.750 1.00 94.94 107 ARG A N 1
ATOM 869 C CA . ARG A 1 107 ? -14.601 0.352 10.210 1.00 94.94 107 ARG A CA 1
ATOM 870 C C . ARG A 1 107 ? -15.814 1.284 10.151 1.00 94.94 107 ARG A C 1
ATOM 872 O O . ARG A 1 107 ? -16.543 1.257 9.159 1.00 94.94 107 ARG A O 1
ATOM 879 N N . PRO A 1 108 ? -15.993 2.160 11.150 1.00 93.75 108 PRO A N 1
ATOM 880 C CA . PRO A 1 108 ? -16.972 3.229 11.062 1.00 93.75 108 PRO A CA 1
ATOM 881 C C . PRO A 1 108 ? -16.543 4.259 10.012 1.00 93.75 108 PRO A C 1
ATOM 883 O O . PRO A 1 108 ? -15.419 4.244 9.506 1.00 93.75 108 PRO A O 1
ATOM 886 N N . HIS A 1 109 ? -17.428 5.204 9.716 1.00 95.25 109 HIS A N 1
ATOM 887 C CA . HIS A 1 109 ? -17.067 6.380 8.934 1.00 95.25 109 HIS A CA 1
ATOM 888 C C . HIS A 1 109 ? -15.973 7.193 9.653 1.00 95.25 109 HIS A C 1
ATOM 890 O O . HIS A 1 109 ? -16.178 7.673 10.769 1.00 95.25 109 HIS A O 1
ATOM 896 N N . LEU A 1 110 ? -14.812 7.353 9.010 1.00 93.81 110 LEU A N 1
ATOM 897 C CA . LEU A 1 110 ? -13.653 8.068 9.549 1.00 93.81 110 LEU A CA 1
ATOM 898 C C . LEU A 1 110 ? -13.389 9.347 8.735 1.00 93.81 110 LEU A C 1
ATOM 900 O O . LEU A 1 110 ? -12.585 9.318 7.806 1.00 93.81 110 LEU A O 1
ATOM 904 N N . PRO A 1 111 ? -13.953 10.513 9.105 1.00 92.12 111 PRO A N 1
ATOM 905 C CA . PRO A 1 111 ? -13.818 11.753 8.326 1.00 92.12 111 PRO A CA 1
ATOM 906 C C . PRO A 1 111 ? -12.408 12.374 8.366 1.00 92.12 111 PRO A C 1
ATOM 908 O O . PRO A 1 111 ? -12.193 13.479 7.874 1.00 92.12 111 PRO A O 1
ATOM 911 N N . SER A 1 112 ? -11.442 11.702 8.997 1.00 94.56 112 SER A N 1
ATOM 912 C CA . SER A 1 112 ? -10.063 12.158 9.121 1.00 94.56 112 SER A CA 1
ATOM 913 C C . SER A 1 112 ? -9.125 11.269 8.312 1.00 94.56 112 SER A C 1
ATOM 915 O O . SER A 1 112 ? -9.021 10.067 8.566 1.00 94.56 112 SER A O 1
ATOM 917 N N . VAL A 1 113 ? -8.343 11.887 7.423 1.00 94.50 113 VAL A N 1
ATOM 918 C CA . VAL A 1 113 ? -7.241 11.238 6.689 1.00 94.50 113 VAL A CA 1
ATOM 919 C C . VAL A 1 113 ? -6.263 10.556 7.647 1.00 94.50 113 VAL A C 1
ATOM 921 O O . VAL A 1 113 ? -5.864 9.417 7.422 1.00 94.50 113 VAL A O 1
ATOM 924 N N . LYS A 1 114 ? -5.918 11.215 8.760 1.00 92.75 114 LYS A N 1
ATOM 925 C CA . LYS A 1 114 ? -5.028 10.646 9.783 1.00 92.75 114 LYS A CA 1
ATOM 926 C C . LYS A 1 114 ? -5.645 9.411 10.445 1.00 92.75 114 LYS A C 1
ATOM 928 O O . LYS A 1 114 ? -4.922 8.462 10.732 1.00 92.75 114 LYS A O 1
ATOM 933 N N . GLY A 1 115 ? -6.960 9.417 10.670 1.00 91.69 115 GLY A N 1
ATOM 934 C CA . GLY A 1 115 ? -7.697 8.257 11.180 1.00 91.69 115 GLY A CA 1
ATOM 935 C C . GLY A 1 115 ? -7.645 7.074 10.211 1.00 91.69 115 GLY A C 1
ATOM 936 O O . GLY A 1 115 ? -7.312 5.966 10.621 1.00 91.69 115 GLY A O 1
ATOM 937 N N . CYS A 1 116 ? -7.865 7.330 8.919 1.00 94.69 116 CYS A N 1
ATOM 938 C CA . CYS A 1 116 ? -7.766 6.317 7.866 1.00 94.69 116 CYS A CA 1
ATOM 939 C C . CYS A 1 116 ? -6.349 5.729 7.771 1.00 94.69 116 CYS A C 1
ATOM 941 O O . CYS A 1 116 ? -6.183 4.514 7.794 1.00 94.69 116 CYS A O 1
ATOM 943 N N . LEU A 1 117 ? -5.310 6.570 7.762 1.00 94.00 117 LEU A N 1
ATOM 944 C CA . LEU A 1 117 ? -3.916 6.106 7.727 1.00 94.00 117 LEU A CA 1
ATOM 945 C C . LEU A 1 117 ? -3.530 5.314 8.983 1.00 94.00 117 LEU A C 1
ATOM 947 O O . LEU A 1 117 ? -2.830 4.311 8.886 1.00 94.00 117 LEU A O 1
ATOM 951 N N . ARG A 1 118 ? -4.010 5.723 10.164 1.00 91.06 118 ARG A N 1
ATOM 952 C CA . ARG A 1 118 ? -3.802 4.965 11.407 1.00 91.06 118 ARG A CA 1
ATOM 953 C C . ARG A 1 118 ? -4.479 3.592 11.350 1.00 91.06 118 ARG A C 1
ATOM 955 O O . ARG A 1 118 ? -3.930 2.643 11.902 1.00 91.06 118 ARG A O 1
ATOM 962 N N . SER A 1 119 ? -5.616 3.476 10.658 1.00 93.81 119 SER A N 1
ATOM 963 C CA . SER A 1 119 ? -6.341 2.208 10.521 1.00 93.81 119 SER A CA 1
ATOM 964 C C . SER A 1 119 ? -5.569 1.128 9.763 1.00 93.81 119 SER A C 1
ATOM 966 O O . SER A 1 119 ? -5.828 -0.040 10.004 1.00 93.81 119 SER A O 1
ATOM 968 N N . ILE A 1 120 ? -4.564 1.479 8.947 1.00 94.38 120 ILE A N 1
ATOM 969 C CA . ILE A 1 120 ? -3.710 0.504 8.237 1.00 94.38 120 ILE A CA 1
ATOM 970 C C . ILE A 1 120 ? -3.095 -0.517 9.207 1.00 94.38 120 ILE A C 1
ATOM 972 O O . ILE A 1 120 ? -2.950 -1.692 8.874 1.00 94.38 120 ILE A O 1
ATOM 976 N N . LEU A 1 121 ? -2.736 -0.073 10.415 1.00 91.31 121 LEU A N 1
ATOM 977 C CA . LEU A 1 121 ? -2.140 -0.931 11.438 1.00 91.31 121 LEU A CA 1
ATOM 978 C C . LEU A 1 121 ? -3.185 -1.660 12.293 1.00 91.31 121 LEU A C 1
ATOM 980 O O . LEU A 1 121 ? -2.810 -2.520 13.076 1.00 91.31 121 LEU A O 1
ATOM 984 N N . SER A 1 122 ? -4.470 -1.338 12.167 1.00 90.62 122 SER A N 1
ATOM 985 C CA . SER A 1 122 ? -5.560 -1.946 12.931 1.00 90.62 122 SER A CA 1
ATOM 986 C C . SER A 1 122 ? -6.157 -3.169 12.229 1.00 90.62 122 SER A C 1
ATOM 988 O O . SER A 1 122 ? -6.086 -3.304 11.007 1.00 90.62 122 SER A O 1
ATOM 990 N N . ILE A 1 123 ? -6.765 -4.066 13.010 1.00 91.81 123 ILE A N 1
ATOM 991 C CA . ILE A 1 123 ? -7.445 -5.259 12.488 1.00 91.81 123 ILE A CA 1
ATOM 992 C C . ILE A 1 123 ? -8.917 -4.938 12.210 1.00 91.81 123 ILE A C 1
ATOM 994 O O . ILE A 1 123 ? -9.655 -4.546 13.109 1.00 91.81 123 ILE A O 1
ATOM 998 N N . HIS A 1 124 ? -9.341 -5.131 10.967 1.00 93.62 124 HIS A N 1
ATOM 999 C CA . HIS A 1 124 ? -10.710 -4.964 10.482 1.00 93.62 124 HIS A CA 1
ATOM 1000 C C . HIS A 1 124 ? -10.877 -5.712 9.145 1.00 93.62 124 HIS A C 1
ATOM 1002 O O . HIS A 1 124 ? -9.912 -6.247 8.595 1.00 93.62 124 HIS A O 1
ATOM 1008 N N . THR A 1 125 ? -12.078 -5.711 8.570 1.00 94.81 125 THR A N 1
ATOM 1009 C CA . THR A 1 125 ? -12.396 -6.396 7.297 1.00 94.81 125 THR A CA 1
ATOM 1010 C C . THR A 1 125 ? -11.454 -6.032 6.142 1.00 94.81 125 THR A C 1
ATOM 1012 O O . THR A 1 125 ? -11.001 -6.900 5.404 1.00 94.81 125 THR A O 1
ATOM 1015 N N . GLU A 1 126 ? -11.059 -4.763 6.049 1.00 96.06 126 GLU A N 1
ATOM 1016 C CA . GLU A 1 126 ? -10.196 -4.246 4.974 1.00 96.06 126 GLU A CA 1
ATOM 1017 C C . GLU A 1 126 ? -8.683 -4.466 5.187 1.00 96.06 126 GLU A C 1
ATOM 1019 O O . GLU A 1 126 ? -7.875 -4.071 4.347 1.00 96.06 126 GLU A O 1
ATOM 1024 N N . THR A 1 127 ? -8.252 -5.061 6.308 1.00 95.06 127 THR A N 1
ATOM 1025 C CA . THR A 1 127 ? -6.817 -5.183 6.636 1.00 95.06 127 THR A CA 1
ATOM 1026 C C . THR A 1 127 ? -6.101 -6.049 5.600 1.00 95.06 127 THR A C 1
ATOM 1028 O O . THR A 1 127 ? -5.035 -5.673 5.119 1.00 95.06 127 THR A O 1
ATOM 1031 N N . GLY A 1 128 ? -6.703 -7.174 5.199 1.00 94.62 128 GLY A N 1
ATOM 1032 C CA . GLY A 1 128 ? -6.144 -8.051 4.166 1.00 94.62 128 GLY A CA 1
ATOM 1033 C C . GLY A 1 128 ? -5.991 -7.345 2.818 1.00 94.62 128 GLY A C 1
ATOM 1034 O O . GLY A 1 128 ? -4.923 -7.416 2.210 1.00 94.62 128 GLY A O 1
ATOM 1035 N N . ASN A 1 129 ? -7.012 -6.596 2.396 1.00 96.69 129 ASN A N 1
ATOM 1036 C CA . ASN A 1 129 ? -7.004 -5.849 1.136 1.00 96.69 129 ASN A CA 1
ATOM 1037 C C . ASN A 1 129 ? -5.897 -4.781 1.123 1.00 96.69 129 ASN A C 1
ATOM 1039 O O . ASN A 1 129 ? -5.135 -4.671 0.169 1.00 96.69 129 ASN A O 1
ATOM 1043 N N . ILE A 1 130 ? -5.720 -4.041 2.221 1.00 97.69 130 ILE A N 1
ATOM 1044 C CA . ILE A 1 130 ? -4.657 -3.030 2.317 1.00 97.69 130 ILE A CA 1
ATOM 1045 C C . ILE A 1 130 ? -3.267 -3.679 2.293 1.00 97.69 130 ILE A C 1
ATOM 1047 O O . ILE A 1 130 ? -2.400 -3.270 1.518 1.00 97.69 130 ILE A O 1
ATOM 1051 N N . TRP A 1 131 ? -3.029 -4.683 3.142 1.00 96.56 131 TRP A N 1
ATOM 1052 C CA . TRP A 1 131 ? -1.689 -5.248 3.326 1.00 96.56 131 TRP A CA 1
ATOM 1053 C C . TRP A 1 131 ? -1.209 -6.070 2.135 1.00 96.56 131 TRP A C 1
ATOM 1055 O O . TRP A 1 131 ? -0.028 -6.001 1.799 1.00 96.56 131 TRP A O 1
ATOM 1065 N N . THR A 1 132 ? -2.094 -6.810 1.467 1.00 96.31 132 THR A N 1
ATOM 1066 C CA . THR A 1 132 ? -1.726 -7.574 0.263 1.00 96.31 132 THR A CA 1
ATOM 1067 C C . THR A 1 132 ? -1.215 -6.651 -0.845 1.00 96.31 132 THR A C 1
ATOM 1069 O O . THR A 1 132 ? -0.142 -6.895 -1.402 1.00 96.31 132 THR A O 1
ATOM 1072 N N . HIS A 1 133 ? -1.900 -5.533 -1.091 1.00 96.50 133 HIS A N 1
ATOM 1073 C CA . HIS A 1 133 ? -1.490 -4.548 -2.091 1.00 96.50 133 HIS A CA 1
ATOM 1074 C C . HIS A 1 133 ? -0.287 -3.698 -1.645 1.00 96.50 133 HIS A C 1
ATOM 1076 O O . HIS A 1 133 ? 0.574 -3.405 -2.472 1.00 96.50 133 HIS A O 1
ATOM 1082 N N . LEU A 1 134 ? -0.150 -3.357 -0.354 1.00 96.38 134 LEU A N 1
ATOM 1083 C CA . LEU A 1 134 ? 1.042 -2.670 0.175 1.00 96.38 134 LEU A CA 1
ATOM 1084 C C . LEU A 1 134 ? 2.309 -3.522 0.060 1.00 96.38 134 LEU A C 1
ATOM 1086 O O . LEU A 1 134 ? 3.347 -3.033 -0.386 1.00 96.38 134 LEU A O 1
ATOM 1090 N N . VAL A 1 135 ? 2.241 -4.798 0.451 1.00 95.00 135 VAL A N 1
ATOM 1091 C CA . VAL A 1 135 ? 3.373 -5.724 0.309 1.00 95.00 135 VAL A CA 1
ATOM 1092 C C . VAL A 1 135 ? 3.709 -5.896 -1.169 1.00 95.00 135 VAL A C 1
ATOM 1094 O O . VAL A 1 135 ? 4.876 -5.776 -1.542 1.00 95.00 135 VAL A O 1
ATOM 1097 N N . GLY A 1 136 ? 2.695 -6.076 -2.023 1.00 93.25 136 GLY A N 1
ATOM 1098 C CA . GLY A 1 136 ? 2.866 -6.087 -3.474 1.00 93.25 136 GLY A CA 1
ATOM 1099 C C . GLY A 1 136 ? 3.577 -4.832 -3.989 1.00 93.25 136 GLY A C 1
ATOM 1100 O O . GLY A 1 136 ? 4.546 -4.947 -4.737 1.00 93.25 136 GLY A O 1
ATOM 1101 N N . GLN A 1 137 ? 3.157 -3.640 -3.551 1.00 96.06 137 GLN A N 1
ATOM 1102 C CA . GLN A 1 137 ? 3.752 -2.360 -3.950 1.00 96.06 137 GLN A CA 1
ATOM 1103 C C . GLN A 1 137 ? 5.247 -2.330 -3.642 1.00 96.06 137 GLN A C 1
ATOM 1105 O O . GLN A 1 137 ? 6.052 -1.994 -4.509 1.00 96.06 137 GLN A O 1
ATOM 1110 N N . VAL A 1 138 ? 5.624 -2.686 -2.411 1.00 94.81 138 VAL A N 1
ATOM 1111 C CA . VAL A 1 138 ? 7.029 -2.708 -1.986 1.00 94.81 138 VAL A CA 1
ATOM 1112 C C . VAL A 1 138 ? 7.826 -3.682 -2.849 1.00 94.81 138 VAL A C 1
ATOM 1114 O O . VAL A 1 138 ? 8.892 -3.321 -3.341 1.00 94.81 138 VAL A O 1
ATOM 1117 N N . MET A 1 139 ? 7.295 -4.879 -3.100 1.00 91.50 139 MET A N 1
ATOM 1118 C CA . MET A 1 139 ? 7.962 -5.883 -3.932 1.00 91.50 139 MET A CA 1
ATOM 1119 C C . MET A 1 139 ? 8.175 -5.399 -5.372 1.00 91.50 139 MET A C 1
ATOM 1121 O O . MET A 1 139 ? 9.285 -5.514 -5.889 1.00 91.50 139 MET A O 1
ATOM 1125 N N . PHE A 1 140 ? 7.163 -4.803 -6.009 1.00 91.50 140 PHE A N 1
ATOM 1126 C CA . PHE A 1 140 ? 7.279 -4.285 -7.377 1.00 91.50 140 PHE A CA 1
ATOM 1127 C C . PHE A 1 140 ? 8.187 -3.055 -7.479 1.00 91.50 140 PHE A C 1
ATOM 1129 O O . PHE A 1 140 ? 8.931 -2.934 -8.450 1.00 91.50 140 PHE A O 1
ATOM 1136 N N . VAL A 1 141 ? 8.192 -2.170 -6.476 1.00 92.50 141 VAL A N 1
ATOM 1137 C CA . VAL A 1 141 ? 9.132 -1.038 -6.417 1.00 92.50 141 VAL A CA 1
ATOM 1138 C C . VAL A 1 141 ? 10.567 -1.536 -6.268 1.00 92.50 141 VAL A C 1
ATOM 1140 O O . VAL A 1 141 ? 11.448 -1.079 -6.991 1.00 92.50 141 VAL A O 1
ATOM 1143 N N . LEU A 1 142 ? 10.817 -2.499 -5.376 1.00 87.88 142 LEU A N 1
ATOM 1144 C CA . LEU A 1 142 ? 12.143 -3.099 -5.220 1.00 87.88 142 LEU A CA 1
ATOM 1145 C C . LEU A 1 142 ? 12.585 -3.826 -6.492 1.00 87.88 142 LEU A C 1
ATOM 1147 O O . LEU A 1 142 ? 13.744 -3.709 -6.880 1.00 87.88 142 LEU A O 1
ATOM 1151 N N . ALA A 1 143 ? 11.672 -4.522 -7.171 1.00 83.69 143 ALA A N 1
ATOM 1152 C CA . ALA A 1 143 ? 11.945 -5.156 -8.454 1.00 83.69 143 ALA A CA 1
ATOM 1153 C C . ALA A 1 143 ? 12.268 -4.130 -9.553 1.00 83.69 143 ALA A C 1
ATOM 1155 O O . ALA A 1 143 ? 13.206 -4.353 -10.312 1.00 83.69 143 ALA A O 1
ATOM 1156 N N . ALA A 1 144 ? 11.565 -2.994 -9.603 1.00 86.69 144 ALA A N 1
ATOM 1157 C CA . ALA A 1 144 ? 11.843 -1.909 -10.544 1.00 86.69 144 ALA A CA 1
ATOM 1158 C C . ALA A 1 144 ? 13.206 -1.252 -10.270 1.00 86.69 144 ALA A C 1
ATOM 1160 O O . ALA A 1 144 ? 14.006 -1.076 -11.186 1.00 86.69 144 ALA A O 1
ATOM 1161 N N . ILE A 1 145 ? 13.506 -0.938 -9.004 1.00 84.56 145 ILE A N 1
ATOM 1162 C CA . ILE A 1 145 ? 14.820 -0.428 -8.583 1.00 84.56 145 ILE A CA 1
ATOM 1163 C C . ILE A 1 145 ? 15.898 -1.430 -8.991 1.00 84.56 145 ILE A C 1
ATOM 1165 O O . ILE A 1 145 ? 16.861 -1.057 -9.653 1.00 84.56 145 ILE A O 1
ATOM 1169 N N . ASN A 1 146 ? 15.721 -2.709 -8.658 1.00 79.19 146 ASN A N 1
ATOM 1170 C CA . ASN A 1 146 ? 16.651 -3.745 -9.075 1.00 79.19 146 ASN A CA 1
ATOM 1171 C C . ASN A 1 146 ? 16.801 -3.726 -10.600 1.00 79.19 146 ASN A C 1
ATOM 1173 O O . ASN A 1 146 ? 17.904 -3.543 -11.066 1.00 79.19 146 ASN A O 1
ATOM 1177 N N . PHE A 1 147 ? 15.732 -3.765 -11.391 1.00 77.62 147 PHE A N 1
ATOM 1178 C CA . PHE A 1 147 ? 15.811 -3.716 -12.856 1.00 77.62 147 PHE A CA 1
ATOM 1179 C C . PHE A 1 147 ? 16.659 -2.547 -13.399 1.00 77.62 147 PHE A C 1
ATOM 1181 O O . PHE A 1 147 ? 17.546 -2.768 -14.223 1.00 77.62 147 PHE A O 1
ATOM 1188 N N . TYR A 1 148 ? 16.451 -1.324 -12.903 1.00 74.12 148 TYR A N 1
ATOM 1189 C CA . TYR A 1 148 ? 17.177 -0.144 -13.387 1.00 74.12 148 TYR A CA 1
ATOM 1190 C C . TYR A 1 148 ? 18.621 -0.044 -12.881 1.00 74.12 148 TYR A C 1
ATOM 1192 O O . TYR A 1 148 ? 19.494 0.411 -13.617 1.00 74.12 148 TYR A O 1
ATOM 1200 N N . PHE A 1 149 ? 18.894 -0.471 -11.647 1.00 71.38 149 PHE A N 1
ATOM 1201 C CA . PHE A 1 149 ? 20.233 -0.398 -11.050 1.00 71.38 149 PHE A CA 1
ATOM 1202 C C . PHE A 1 149 ? 21.056 -1.687 -11.246 1.00 71.38 149 PHE A C 1
ATOM 1204 O O . PHE A 1 149 ? 22.273 -1.666 -11.082 1.00 71.38 149 PHE A O 1
ATOM 1211 N N . ALA A 1 150 ? 20.411 -2.791 -11.635 1.00 60.50 150 ALA A N 1
ATOM 1212 C CA . ALA A 1 150 ? 20.988 -4.109 -11.903 1.00 60.50 150 ALA A CA 1
ATOM 1213 C C . ALA A 1 150 ? 21.086 -4.460 -13.387 1.00 60.50 150 ALA A C 1
ATOM 1215 O O . ALA A 1 150 ? 21.328 -5.616 -13.736 1.00 60.50 150 ALA A O 1
ATOM 1216 N N . CYS A 1 151 ? 20.872 -3.513 -14.291 1.00 51.19 151 CYS A N 1
ATOM 1217 C CA . CYS A 1 151 ? 21.044 -3.805 -15.703 1.00 51.19 151 CYS A CA 1
ATOM 1218 C C . CYS A 1 151 ? 22.531 -4.154 -15.982 1.00 51.19 151 CYS A C 1
ATOM 1220 O O . CYS A 1 151 ? 23.430 -3.470 -15.472 1.00 51.19 151 CYS A O 1
ATOM 1222 N N . PRO A 1 152 ? 22.832 -5.241 -16.722 1.00 49.03 152 PRO A N 1
ATOM 1223 C CA . PRO A 1 152 ? 24.185 -5.762 -16.875 1.00 49.03 152 PRO A CA 1
ATOM 1224 C C . PRO A 1 152 ? 25.010 -4.902 -17.839 1.00 49.03 152 PRO A C 1
ATOM 1226 O O . PRO A 1 152 ? 25.185 -5.231 -18.997 1.00 49.03 152 PRO A O 1
ATOM 1229 N N . GLY A 1 153 ? 25.542 -3.806 -17.305 1.00 47.56 153 GLY A N 1
ATOM 1230 C CA . GLY A 1 153 ? 26.647 -3.004 -17.849 1.00 47.56 153 GLY A CA 1
ATOM 1231 C C . GLY A 1 153 ? 27.490 -2.347 -16.744 1.00 47.56 153 GLY A C 1
ATOM 1232 O O . GLY A 1 153 ? 28.504 -1.715 -17.019 1.00 47.56 153 GLY A O 1
ATOM 1233 N N . TYR A 1 154 ? 27.080 -2.519 -15.480 1.00 43.97 154 TYR A N 1
ATOM 1234 C CA . TYR A 1 154 ? 27.671 -1.894 -14.292 1.00 43.97 154 TYR A CA 1
ATOM 1235 C C . TYR A 1 154 ? 27.914 -2.889 -13.147 1.00 43.97 154 TYR A C 1
ATOM 1237 O O . TYR A 1 154 ? 28.089 -2.500 -11.993 1.00 43.97 154 TYR A O 1
ATOM 1245 N N . TYR A 1 155 ? 27.917 -4.192 -13.444 1.00 41.62 155 TYR A N 1
ATOM 1246 C CA . TYR A 1 155 ? 28.272 -5.205 -12.460 1.00 41.62 155 TYR A CA 1
ATOM 1247 C C . TYR A 1 155 ? 29.736 -5.602 -12.598 1.00 41.62 155 TYR A C 1
ATOM 1249 O O . TYR A 1 155 ? 30.079 -6.277 -13.570 1.00 41.62 155 TYR A O 1
ATOM 1257 N N . PRO A 1 156 ? 30.604 -5.285 -11.619 1.00 38.97 156 PRO A N 1
ATOM 1258 C CA . PRO A 1 156 ? 31.873 -5.977 -11.538 1.00 38.97 156 PRO A CA 1
ATOM 1259 C C . PRO A 1 156 ? 31.564 -7.467 -11.376 1.00 38.97 156 PRO A C 1
ATOM 1261 O O . PRO A 1 156 ? 30.823 -7.885 -10.482 1.00 38.97 156 PRO A O 1
ATOM 1264 N N . THR A 1 157 ? 32.146 -8.287 -12.239 1.00 49.38 157 THR A N 1
ATOM 1265 C CA . THR A 1 157 ? 32.087 -9.758 -12.279 1.00 49.38 157 THR A CA 1
ATOM 1266 C C . THR A 1 157 ? 32.615 -10.449 -11.006 1.00 49.38 157 THR A C 1
ATOM 1268 O O . THR A 1 157 ? 32.847 -11.654 -11.004 1.00 49.38 157 THR A O 1
ATOM 1271 N N . TYR A 1 158 ? 32.759 -9.719 -9.897 1.00 49.19 158 TYR A N 1
ATOM 1272 C CA . TYR A 1 158 ? 33.409 -10.132 -8.658 1.00 49.19 158 TYR A CA 1
ATOM 1273 C C . TYR A 1 158 ? 32.449 -10.644 -7.565 1.00 49.19 158 TYR A C 1
ATOM 1275 O O . TYR A 1 158 ? 32.906 -11.147 -6.543 1.00 49.19 158 TYR A O 1
ATOM 1283 N N . ILE A 1 159 ? 31.122 -10.550 -7.739 1.00 47.06 159 ILE A N 1
ATOM 1284 C CA . ILE A 1 159 ? 30.166 -11.019 -6.715 1.00 47.06 159 ILE A CA 1
ATOM 1285 C C . ILE A 1 159 ? 29.872 -12.525 -6.888 1.00 47.06 159 ILE A C 1
ATOM 1287 O O . ILE A 1 159 ? 29.383 -12.935 -7.949 1.00 47.06 159 ILE A O 1
ATOM 1291 N N . PRO A 1 160 ? 30.112 -13.365 -5.857 1.00 51.75 160 PRO A N 1
ATOM 1292 C CA . PRO A 1 160 ? 29.868 -14.805 -5.917 1.00 51.75 160 PRO A CA 1
ATOM 1293 C C . PRO A 1 160 ? 28.393 -15.150 -6.160 1.00 51.75 160 PRO A C 1
ATOM 1295 O O . PRO A 1 160 ? 27.491 -14.557 -5.568 1.00 51.75 160 PRO A O 1
ATOM 1298 N N . LYS A 1 161 ? 28.148 -16.184 -6.977 1.00 52.41 161 LYS A N 1
ATOM 1299 C CA . LYS A 1 161 ? 26.809 -16.651 -7.397 1.00 52.41 161 LYS A CA 1
ATOM 1300 C C . LYS A 1 161 ? 25.833 -16.892 -6.235 1.00 52.41 161 LYS A C 1
ATOM 1302 O O . LYS A 1 161 ? 24.634 -16.724 -6.417 1.00 52.41 161 LYS A O 1
ATOM 1307 N N . ILE A 1 162 ? 26.330 -17.229 -5.045 1.00 52.28 162 ILE A N 1
ATOM 1308 C CA . ILE A 1 162 ? 25.499 -17.513 -3.868 1.00 52.28 162 ILE A CA 1
ATOM 1309 C C . ILE A 1 162 ? 24.796 -16.267 -3.301 1.00 52.28 162 ILE A C 1
ATOM 1311 O O . ILE A 1 162 ? 23.693 -16.371 -2.775 1.00 52.28 162 ILE A O 1
ATOM 1315 N N . PHE A 1 163 ? 25.364 -15.072 -3.501 1.00 48.25 163 PHE A N 1
ATOM 1316 C CA . PHE A 1 163 ? 24.731 -13.805 -3.110 1.00 48.25 163 PHE A CA 1
ATOM 1317 C C . PHE A 1 163 ? 23.724 -13.292 -4.149 1.00 48.25 163 PHE A C 1
ATOM 1319 O O . PHE A 1 163 ? 22.900 -12.436 -3.835 1.00 48.25 163 PHE A O 1
ATOM 1326 N N . ARG A 1 164 ? 23.713 -13.872 -5.359 1.00 53.00 164 ARG A N 1
ATOM 1327 C CA . ARG A 1 164 ? 22.670 -13.620 -6.366 1.00 53.00 164 ARG A CA 1
ATOM 1328 C C . ARG A 1 164 ? 21.355 -14.341 -6.052 1.00 53.00 164 ARG A C 1
ATOM 1330 O O . ARG A 1 164 ? 20.352 -14.028 -6.660 1.00 53.00 164 ARG A O 1
ATOM 1337 N N . GLY A 1 165 ? 21.309 -15.284 -5.112 1.00 45.22 165 GLY A N 1
ATOM 1338 C CA . GLY A 1 165 ? 20.041 -15.915 -4.713 1.00 45.22 165 GLY A CA 1
ATOM 1339 C C . GLY A 1 165 ? 19.192 -15.039 -3.786 1.00 45.22 165 GLY A C 1
ATOM 1340 O O . GLY A 1 165 ? 17.969 -15.092 -3.831 1.00 45.22 165 GLY A O 1
ATOM 1341 N N . PHE A 1 166 ? 19.837 -14.198 -2.973 1.00 47.22 166 PHE A N 1
ATOM 1342 C CA . PHE A 1 166 ? 19.173 -13.439 -1.906 1.00 47.22 166 PHE A CA 1
ATOM 1343 C C . PHE A 1 166 ? 18.602 -12.090 -2.380 1.00 47.22 166 PHE A C 1
ATOM 1345 O O . PHE A 1 166 ? 17.696 -11.551 -1.756 1.00 47.22 166 PHE A O 1
ATOM 1352 N N . LEU A 1 167 ? 19.099 -11.565 -3.508 1.00 47.25 167 LEU A N 1
ATOM 1353 C CA . LEU A 1 167 ? 18.621 -10.323 -4.136 1.00 47.25 167 LEU A CA 1
ATOM 1354 C C . LEU A 1 167 ? 17.540 -10.559 -5.216 1.00 47.25 167 LEU A C 1
ATOM 1356 O O . LEU A 1 167 ? 16.928 -9.609 -5.691 1.00 47.25 167 LEU A O 1
ATOM 1360 N N . PHE A 1 168 ? 17.324 -11.817 -5.625 1.00 52.56 168 PHE A N 1
ATOM 1361 C CA . PHE A 1 168 ? 16.552 -12.201 -6.820 1.00 52.56 168 PHE A CA 1
ATOM 1362 C C . PHE A 1 168 ? 15.388 -13.154 -6.515 1.00 52.56 168 PHE A C 1
ATOM 1364 O O . PHE A 1 168 ? 14.971 -13.936 -7.374 1.00 52.56 168 PHE A O 1
ATOM 1371 N N . TRP A 1 169 ? 14.837 -13.104 -5.303 1.00 44.75 169 TRP A N 1
ATOM 1372 C CA . TRP A 1 169 ? 13.608 -13.828 -4.991 1.00 44.75 169 TRP A CA 1
ATOM 1373 C C . TRP A 1 169 ? 12.420 -13.161 -5.709 1.00 44.75 169 TRP A C 1
ATOM 1375 O O . TRP A 1 169 ? 11.750 -12.323 -5.119 1.00 44.75 169 TRP A O 1
ATOM 1385 N N . LEU A 1 170 ? 12.247 -13.455 -7.013 1.00 52.00 170 LEU A N 1
ATOM 1386 C CA . LEU A 1 170 ? 10.958 -13.764 -7.667 1.00 52.00 170 LEU A CA 1
ATOM 1387 C C . LEU A 1 170 ? 10.989 -14.090 -9.187 1.00 52.00 170 LEU A C 1
ATOM 1389 O O . LEU A 1 170 ? 10.050 -14.755 -9.605 1.00 52.00 170 LEU A O 1
ATOM 1393 N N . PRO A 1 171 ? 12.004 -13.770 -10.027 1.00 44.84 171 PRO A N 1
ATOM 1394 C CA . PRO A 1 171 ? 11.969 -14.206 -11.445 1.00 44.84 171 PRO A CA 1
ATOM 1395 C C . PRO A 1 171 ? 12.852 -15.408 -11.829 1.00 44.84 171 PRO A C 1
ATOM 1397 O O . PRO A 1 171 ? 12.618 -16.029 -12.864 1.00 44.84 171 PRO A O 1
ATOM 1400 N N . SER A 1 172 ? 13.854 -15.790 -11.032 1.00 45.03 172 SER A N 1
ATOM 1401 C CA . SER A 1 172 ? 14.863 -16.772 -11.481 1.00 45.03 172 SER A CA 1
ATOM 1402 C C . SER A 1 172 ? 14.366 -18.221 -11.605 1.00 45.03 172 SER A C 1
ATOM 1404 O O . SER A 1 172 ? 15.132 -19.085 -12.023 1.00 45.03 172 SER A O 1
ATOM 1406 N N . PHE A 1 173 ? 13.106 -18.510 -11.264 1.00 41.84 173 PHE A N 1
ATOM 1407 C CA . PHE A 1 173 ? 12.513 -19.834 -11.489 1.00 41.84 173 PHE A CA 1
ATOM 1408 C C . PHE A 1 173 ? 12.060 -20.040 -12.949 1.00 41.84 173 PHE A C 1
ATOM 1410 O O . PHE A 1 173 ? 11.948 -21.179 -13.386 1.00 41.84 173 PHE A O 1
ATOM 1417 N N . TRP A 1 174 ? 11.855 -18.961 -13.722 1.00 36.88 174 TRP A N 1
ATOM 1418 C CA . TRP A 1 174 ? 11.429 -19.041 -15.131 1.00 36.88 174 TRP A CA 1
ATOM 1419 C C . TRP A 1 174 ? 12.538 -18.750 -16.149 1.00 36.88 174 TRP A C 1
ATOM 1421 O O . TRP A 1 174 ? 12.338 -18.909 -17.350 1.00 36.88 174 TRP A O 1
ATOM 1431 N N . SER A 1 175 ? 13.734 -18.376 -15.692 1.00 47.62 175 SER A N 1
ATOM 1432 C CA . SER A 1 175 ? 14.919 -18.226 -16.544 1.00 47.62 175 SER A CA 1
ATOM 1433 C C . SER A 1 175 ? 15.605 -19.578 -16.779 1.00 47.62 175 SER A C 1
ATOM 1435 O O . SER A 1 175 ? 16.785 -19.751 -16.478 1.00 47.62 175 SER A O 1
ATOM 1437 N N . LEU A 1 176 ? 14.864 -20.560 -17.294 1.00 36.28 176 LEU A N 1
ATOM 1438 C CA . LEU A 1 176 ? 15.479 -21.711 -17.950 1.00 36.28 176 LEU A CA 1
ATOM 1439 C C . LEU A 1 176 ? 15.908 -21.275 -19.359 1.00 36.28 176 LEU A C 1
ATOM 1441 O O . LEU A 1 176 ? 15.117 -20.644 -20.063 1.00 36.28 176 LEU A O 1
ATOM 1445 N N . PRO A 1 177 ? 17.143 -21.577 -19.794 1.00 42.47 177 PRO A N 1
ATOM 1446 C CA . PRO A 1 177 ? 17.567 -21.269 -21.146 1.00 42.47 177 PRO A CA 1
ATOM 1447 C C . PRO A 1 177 ? 16.779 -22.163 -22.107 1.00 42.47 177 PRO A C 1
ATOM 1449 O O . PRO A 1 177 ? 16.956 -23.379 -22.129 1.00 42.47 177 PRO A O 1
ATOM 1452 N N . PHE A 1 178 ? 15.900 -21.568 -22.910 1.00 39.78 178 PHE A N 1
ATOM 1453 C CA . PHE A 1 178 ? 15.444 -22.230 -24.123 1.00 39.78 178 PHE A CA 1
ATOM 1454 C C . PHE A 1 178 ? 16.637 -22.365 -25.075 1.00 39.78 178 PHE A C 1
ATOM 1456 O O . PHE A 1 178 ? 17.335 -21.388 -25.344 1.00 39.78 178 PHE A O 1
ATOM 1463 N N . SER A 1 179 ? 16.785 -23.567 -25.637 1.00 38.69 179 SER A N 1
ATOM 1464 C CA . SER A 1 179 ? 17.643 -23.916 -26.778 1.00 38.69 179 SER A CA 1
ATOM 1465 C C . SER A 1 179 ? 19.032 -24.473 -26.437 1.00 38.69 179 SER A C 1
ATOM 1467 O O . SER A 1 179 ? 20.068 -23.833 -26.615 1.00 38.69 179 SER A O 1
ATOM 1469 N N . ASP A 1 180 ? 19.050 -25.747 -26.035 1.00 45.22 180 ASP A N 1
ATOM 1470 C CA . ASP A 1 180 ? 20.198 -26.631 -26.243 1.00 45.22 180 ASP A CA 1
ATOM 1471 C C . ASP A 1 180 ? 20.461 -26.772 -27.757 1.00 45.22 180 ASP A C 1
ATOM 1473 O O . ASP A 1 180 ? 19.804 -27.546 -28.454 1.00 45.22 180 ASP A O 1
ATOM 1477 N N . LYS A 1 181 ? 21.448 -26.042 -28.284 1.00 42.28 181 LYS A N 1
ATOM 1478 C CA . LYS A 1 181 ? 22.093 -26.375 -29.563 1.00 42.28 181 LYS A CA 1
ATOM 1479 C C . LYS A 1 181 ? 23.517 -26.836 -29.296 1.00 42.28 181 LYS A C 1
ATOM 1481 O O . LYS A 1 181 ? 24.473 -26.075 -29.415 1.00 42.28 181 LYS A O 1
ATOM 1486 N N . LYS A 1 182 ? 23.660 -28.109 -28.927 1.00 45.62 182 LYS A N 1
ATOM 1487 C CA . LYS A 1 182 ? 24.941 -28.810 -29.041 1.00 45.62 182 LYS A CA 1
ATOM 1488 C C . LYS A 1 182 ? 25.110 -29.338 -30.465 1.00 45.62 182 LYS A C 1
ATOM 1490 O O . LYS A 1 182 ? 24.168 -29.860 -31.048 1.00 45.62 182 LYS A O 1
ATOM 1495 N N . ILE A 1 183 ? 26.365 -29.275 -30.916 1.00 48.72 183 ILE A N 1
ATOM 1496 C CA . ILE A 1 183 ? 26.964 -29.760 -32.172 1.00 48.72 183 ILE A CA 1
ATOM 1497 C C . ILE A 1 183 ? 27.017 -28.694 -33.282 1.00 48.72 183 ILE A C 1
ATOM 1499 O O . ILE A 1 183 ? 26.161 -28.633 -34.159 1.00 48.72 183 ILE A O 1
ATOM 1503 N N . LEU A 1 184 ? 28.090 -27.892 -33.282 1.00 44.12 184 LEU A N 1
ATOM 1504 C CA . LEU A 1 184 ? 28.538 -27.156 -34.467 1.00 44.12 184 LEU A CA 1
ATOM 1505 C C . LEU A 1 184 ? 30.076 -27.189 -34.565 1.00 44.12 184 LEU A C 1
ATOM 1507 O O . LEU A 1 184 ? 30.769 -27.099 -33.555 1.00 44.12 184 LEU A O 1
ATOM 1511 N N . ASN A 1 185 ? 30.579 -27.407 -35.783 1.00 40.72 185 ASN A N 1
ATOM 1512 C CA . ASN A 1 185 ? 31.967 -27.741 -36.133 1.00 40.72 185 ASN A CA 1
ATOM 1513 C C . ASN A 1 185 ? 33.037 -26.723 -35.667 1.00 40.72 185 ASN A C 1
ATOM 1515 O O . ASN A 1 185 ? 32.783 -25.519 -35.694 1.00 40.72 185 ASN A O 1
ATOM 1519 N N . PRO A 1 186 ? 34.280 -27.173 -35.387 1.00 49.38 186 PRO A N 1
ATOM 1520 C CA . PRO A 1 186 ? 35.380 -26.315 -34.920 1.00 49.38 186 PRO A CA 1
ATOM 1521 C C . PRO A 1 186 ? 35.844 -25.257 -35.937 1.00 49.38 186 PRO A C 1
ATOM 1523 O O . PRO A 1 186 ? 36.413 -24.245 -35.544 1.00 49.38 186 PRO A O 1
ATOM 1526 N N . LEU A 1 187 ? 35.568 -25.432 -37.235 1.00 44.94 187 LEU A N 1
ATOM 1527 C CA . LEU A 1 187 ? 35.902 -24.431 -38.261 1.00 44.94 187 LEU A CA 1
ATOM 1528 C C . LEU A 1 187 ? 34.957 -23.219 -38.254 1.00 44.94 187 LEU A C 1
ATOM 1530 O O . LEU A 1 187 ? 35.369 -22.131 -38.633 1.00 44.94 187 LEU A O 1
ATOM 1534 N N . ILE A 1 188 ? 33.728 -23.369 -37.74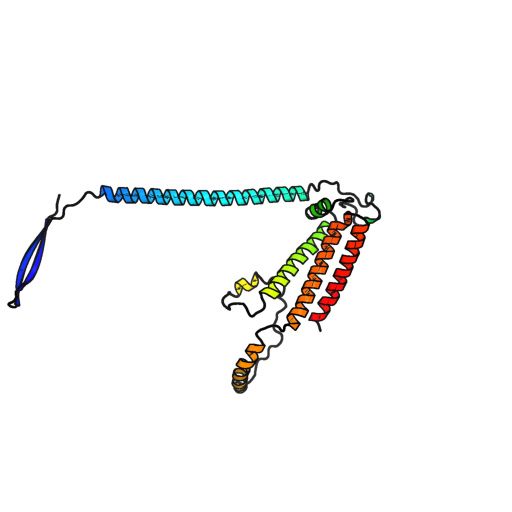8 1.00 50.91 188 ILE A N 1
ATOM 1535 C CA . ILE A 1 188 ? 32.797 -22.242 -37.558 1.00 50.91 188 ILE A CA 1
ATOM 1536 C C . ILE A 1 188 ? 33.209 -21.404 -36.337 1.00 50.91 188 ILE A C 1
ATOM 1538 O O . ILE A 1 188 ? 32.901 -20.222 -36.256 1.00 50.91 188 ILE A O 1
ATOM 1542 N N . GLN A 1 189 ? 33.960 -21.992 -35.405 1.00 49.84 189 GLN A N 1
ATOM 1543 C CA . GLN A 1 189 ? 34.369 -21.356 -34.156 1.00 49.84 189 GLN A CA 1
ATOM 1544 C C . GLN A 1 189 ? 35.361 -20.198 -34.367 1.00 49.84 189 GLN A C 1
ATOM 1546 O O . GLN A 1 189 ? 35.370 -19.264 -33.568 1.00 49.84 189 GLN A O 1
ATOM 1551 N N . LEU A 1 190 ? 36.158 -20.230 -35.443 1.00 47.66 190 LEU A N 1
ATOM 1552 C CA . LEU A 1 190 ? 37.142 -19.186 -35.750 1.00 47.66 190 LEU A CA 1
ATOM 1553 C C . LEU A 1 190 ? 36.492 -17.947 -36.390 1.00 47.66 190 LEU A C 1
ATOM 1555 O O . LEU A 1 190 ? 36.793 -16.830 -35.974 1.00 47.66 190 LEU A O 1
ATOM 1559 N N . ASP A 1 191 ? 35.536 -18.141 -37.307 1.00 50.44 191 ASP A N 1
ATOM 1560 C CA . ASP A 1 191 ? 34.721 -17.046 -37.858 1.00 50.44 191 ASP A CA 1
ATOM 1561 C C . ASP A 1 191 ? 33.813 -16.427 -36.782 1.00 50.44 191 ASP A C 1
ATOM 1563 O O . ASP A 1 191 ? 33.644 -15.208 -36.732 1.00 50.44 191 ASP A O 1
ATOM 1567 N N . TYR A 1 192 ? 33.291 -17.243 -35.856 1.00 48.53 192 TYR A N 1
ATOM 1568 C CA . TYR A 1 192 ? 32.491 -16.760 -34.726 1.00 48.53 192 TYR A CA 1
ATOM 1569 C C . TYR A 1 192 ? 33.311 -15.924 -33.739 1.00 48.53 192 TYR A C 1
ATOM 1571 O O . TYR A 1 192 ? 32.797 -14.952 -33.200 1.00 48.53 192 TYR A O 1
ATOM 1579 N N . LEU A 1 193 ? 34.580 -16.273 -33.501 1.00 51.00 193 LEU A N 1
ATOM 1580 C CA . LEU A 1 193 ? 35.452 -15.543 -32.576 1.00 51.00 193 LEU A CA 1
ATOM 1581 C C . LEU A 1 193 ? 35.807 -14.144 -33.096 1.00 51.00 193 LEU A C 1
ATOM 1583 O O . LEU A 1 193 ? 35.761 -13.185 -32.329 1.00 51.00 193 LEU A O 1
ATOM 1587 N N . VAL A 1 194 ? 36.093 -14.004 -34.393 1.00 53.75 194 VAL A N 1
ATOM 1588 C CA . VAL A 1 194 ? 36.456 -12.705 -34.991 1.00 53.75 194 VAL A CA 1
ATOM 1589 C C . VAL A 1 194 ? 35.236 -11.790 -35.164 1.00 53.75 194 VAL A C 1
ATOM 1591 O O . VAL A 1 194 ? 35.354 -10.583 -34.965 1.00 53.75 194 VAL A O 1
ATOM 1594 N N . LEU A 1 195 ? 34.049 -12.340 -35.452 1.00 49.88 195 LEU A N 1
ATOM 1595 C CA . LEU A 1 195 ? 32.797 -11.565 -35.473 1.00 49.88 195 LEU A CA 1
ATOM 1596 C C . LEU A 1 195 ? 32.262 -11.258 -34.066 1.00 49.88 195 LEU A C 1
ATOM 1598 O O . LEU A 1 195 ? 31.652 -10.208 -33.860 1.00 49.88 195 LEU A O 1
ATOM 1602 N N . SER A 1 196 ? 32.536 -12.120 -33.079 1.00 51.88 196 SER A N 1
ATOM 1603 C CA . SER A 1 196 ? 32.092 -11.889 -31.703 1.00 51.88 196 SER A CA 1
ATOM 1604 C C . SER A 1 196 ? 32.713 -10.645 -31.090 1.00 51.88 196 SER A C 1
ATOM 1606 O O . SER A 1 196 ? 32.016 -9.960 -30.369 1.00 51.88 196 SER A O 1
ATOM 1608 N N . ASP A 1 197 ? 33.947 -10.261 -31.411 1.00 48.28 197 ASP A N 1
ATOM 1609 C CA . ASP A 1 197 ? 34.566 -9.106 -30.742 1.00 48.28 197 ASP A CA 1
ATOM 1610 C C . ASP A 1 197 ? 33.899 -7.765 -31.135 1.00 48.28 197 ASP A C 1
ATOM 1612 O O . ASP A 1 197 ? 33.804 -6.833 -30.332 1.00 48.28 197 ASP A O 1
ATOM 1616 N N . VAL A 1 198 ? 33.339 -7.689 -32.351 1.00 48.34 198 VAL A N 1
ATOM 1617 C CA . VAL A 1 198 ? 32.635 -6.500 -32.867 1.00 48.34 198 VAL A CA 1
ATOM 1618 C C . VAL A 1 198 ? 31.144 -6.509 -32.495 1.00 48.34 198 VAL A C 1
ATOM 1620 O O . VAL A 1 198 ? 30.599 -5.461 -32.139 1.00 48.34 198 VAL A O 1
ATOM 1623 N N . ASP A 1 199 ? 30.485 -7.673 -32.492 1.00 45.28 199 ASP A N 1
ATOM 1624 C CA . ASP A 1 199 ? 29.069 -7.795 -32.105 1.00 45.28 199 ASP A CA 1
ATOM 1625 C C . ASP A 1 199 ? 28.855 -7.869 -30.584 1.00 45.28 199 ASP A C 1
ATOM 1627 O O . ASP A 1 199 ? 27.818 -7.437 -30.074 1.00 45.28 199 ASP A O 1
ATOM 1631 N N . GLN A 1 200 ? 29.840 -8.332 -29.814 1.00 44.53 200 GLN A N 1
ATOM 1632 C CA . GLN A 1 200 ? 29.750 -8.445 -28.357 1.00 44.53 200 GLN A CA 1
ATOM 1633 C C . GLN A 1 200 ? 29.685 -7.069 -27.693 1.00 44.53 200 GLN A C 1
ATOM 1635 O O . GLN A 1 200 ? 28.949 -6.917 -26.725 1.00 44.53 200 GLN A O 1
ATOM 1640 N N . CYS A 1 201 ? 30.283 -6.024 -28.277 1.00 40.84 201 CYS A N 1
ATOM 1641 C CA . CYS A 1 201 ? 30.071 -4.639 -27.834 1.00 40.84 201 CYS A CA 1
ATOM 1642 C C . CYS A 1 201 ? 28.633 -4.129 -28.052 1.00 40.84 201 CYS A C 1
ATOM 1644 O O . CYS A 1 201 ? 28.203 -3.202 -27.365 1.00 40.84 201 CYS A O 1
ATOM 1646 N N . ARG A 1 202 ? 27.860 -4.739 -28.961 1.00 40.03 202 ARG A N 1
ATOM 1647 C CA . ARG A 1 202 ? 26.456 -4.384 -29.238 1.00 40.03 202 ARG A CA 1
ATOM 1648 C C . ARG A 1 202 ? 25.452 -5.183 -28.397 1.00 40.03 202 ARG A C 1
ATOM 1650 O O . ARG A 1 202 ? 24.322 -4.739 -28.233 1.00 40.03 202 ARG A O 1
ATOM 1657 N N . TYR A 1 203 ? 25.882 -6.309 -27.826 1.00 42.09 203 TYR A N 1
ATOM 1658 C CA . TYR A 1 203 ? 25.100 -7.206 -26.961 1.00 42.09 203 TYR A CA 1
ATOM 1659 C C . TYR A 1 203 ? 25.257 -6.935 -25.448 1.00 42.09 203 TYR A C 1
ATOM 1661 O O . TYR A 1 203 ? 24.648 -7.623 -24.631 1.00 42.09 203 TYR A O 1
ATOM 1669 N N . ILE A 1 204 ? 26.058 -5.938 -25.056 1.00 49.06 204 ILE A N 1
ATOM 1670 C CA . ILE A 1 204 ? 26.378 -5.617 -23.648 1.00 49.06 204 ILE A CA 1
ATOM 1671 C C . ILE A 1 204 ? 25.353 -4.662 -22.987 1.00 49.06 204 ILE A C 1
ATOM 1673 O O . ILE A 1 204 ? 25.481 -4.326 -21.816 1.00 49.06 204 ILE A O 1
ATOM 1677 N N . GLY A 1 205 ? 24.272 -4.268 -23.666 1.00 51.56 205 GLY A N 1
ATOM 1678 C CA . GLY A 1 205 ? 23.189 -3.496 -23.044 1.00 51.56 205 GLY A CA 1
ATOM 1679 C C . GLY A 1 205 ? 21.826 -3.841 -23.629 1.00 51.56 205 GLY A C 1
ATOM 1680 O O . GLY A 1 205 ? 21.694 -3.932 -24.846 1.00 51.56 205 GLY A O 1
ATOM 1681 N N . MET A 1 206 ? 20.808 -4.014 -22.775 1.00 58.69 206 MET A N 1
ATOM 1682 C CA . MET A 1 206 ? 19.405 -4.006 -23.222 1.00 58.69 206 MET A CA 1
ATOM 1683 C C . MET A 1 206 ? 19.162 -2.751 -24.065 1.00 58.69 206 MET A C 1
ATOM 1685 O O . MET A 1 206 ? 19.634 -1.665 -23.702 1.00 58.69 206 M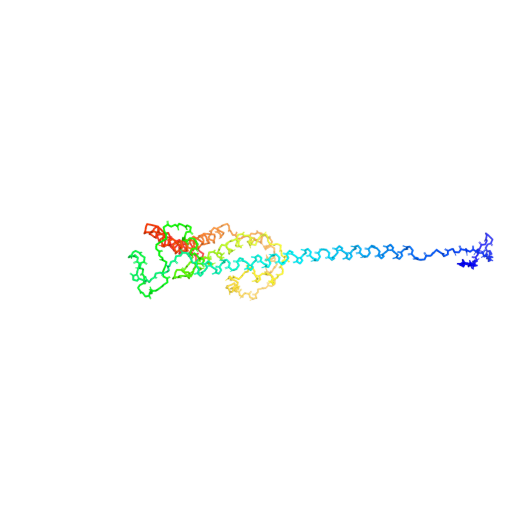ET A O 1
ATOM 1689 N N . ALA A 1 207 ? 18.408 -2.869 -25.157 1.00 66.00 207 ALA A N 1
ATOM 1690 C CA . ALA A 1 207 ? 18.086 -1.709 -25.970 1.00 66.00 207 ALA A CA 1
ATOM 1691 C C . ALA A 1 207 ? 17.319 -0.677 -25.124 1.00 66.00 207 ALA A C 1
ATOM 1693 O O . ALA A 1 207 ? 16.611 -1.010 -24.169 1.00 66.00 207 ALA A O 1
ATOM 1694 N N . PHE A 1 208 ? 17.437 0.607 -25.466 1.00 72.81 208 PHE A N 1
ATOM 1695 C CA . PHE A 1 208 ? 16.658 1.658 -24.797 1.00 72.81 208 PHE A CA 1
ATOM 1696 C C . PHE A 1 208 ? 15.145 1.386 -24.891 1.00 72.81 208 PHE A C 1
ATOM 1698 O O . PHE A 1 208 ? 14.405 1.648 -23.946 1.00 72.81 208 PHE A O 1
ATOM 1705 N N . ALA A 1 209 ? 14.705 0.781 -26.000 1.00 71.81 209 ALA A N 1
ATOM 1706 C CA . ALA A 1 209 ? 13.334 0.320 -26.186 1.00 71.81 209 ALA A CA 1
ATOM 1707 C C . ALA A 1 209 ? 12.919 -0.735 -25.142 1.00 71.81 209 ALA A C 1
ATOM 1709 O O . ALA A 1 209 ? 11.856 -0.592 -24.544 1.00 71.81 209 ALA A O 1
ATOM 1710 N N . ASP A 1 210 ? 13.772 -1.719 -24.840 1.00 73.69 210 ASP A N 1
ATOM 1711 C CA . ASP A 1 210 ? 13.486 -2.759 -23.839 1.00 73.69 210 ASP A CA 1
ATOM 1712 C C . ASP A 1 210 ? 13.300 -2.151 -22.440 1.00 73.69 210 ASP A C 1
ATOM 1714 O O . ASP A 1 210 ? 12.389 -2.520 -21.698 1.00 73.69 210 ASP A O 1
ATOM 1718 N N . HIS A 1 211 ? 14.114 -1.145 -22.100 1.00 74.38 211 HIS A N 1
ATOM 1719 C CA . HIS A 1 211 ? 13.981 -0.399 -20.846 1.00 74.38 211 HIS A CA 1
ATOM 1720 C C . HIS A 1 211 ? 12.677 0.397 -20.767 1.00 74.38 211 HIS A C 1
ATOM 1722 O O . HIS A 1 211 ? 12.100 0.509 -19.684 1.00 74.38 211 HIS A O 1
ATOM 1728 N N . ILE A 1 212 ? 12.211 0.958 -21.887 1.00 82.25 212 ILE A N 1
ATOM 1729 C CA . ILE A 1 212 ? 10.922 1.655 -21.952 1.00 82.25 212 ILE A CA 1
ATOM 1730 C C . ILE A 1 212 ? 9.775 0.659 -21.781 1.00 82.25 212 ILE A C 1
ATOM 1732 O O . ILE A 1 212 ? 8.880 0.910 -20.977 1.00 82.25 212 ILE A O 1
ATOM 1736 N N . VAL A 1 213 ? 9.803 -0.468 -22.497 1.00 82.62 213 VAL A N 1
ATOM 1737 C CA . VAL A 1 213 ? 8.738 -1.481 -22.450 1.00 82.62 213 VAL A CA 1
ATOM 1738 C C . VAL A 1 213 ? 8.620 -2.060 -21.042 1.00 82.62 213 VAL A C 1
ATOM 1740 O O . VAL A 1 213 ? 7.557 -1.971 -20.425 1.00 82.62 213 VAL A O 1
ATOM 1743 N N . ILE A 1 214 ? 9.720 -2.559 -20.478 1.00 82.31 214 ILE A N 1
ATOM 1744 C CA . ILE A 1 214 ? 9.734 -3.135 -19.127 1.00 82.31 214 ILE A CA 1
ATOM 1745 C C . ILE A 1 214 ? 9.460 -2.055 -18.068 1.00 82.31 214 ILE A C 1
ATOM 1747 O O . ILE A 1 214 ? 8.737 -2.288 -17.098 1.00 82.31 214 ILE A O 1
ATOM 1751 N N . GLY A 1 215 ? 9.971 -0.842 -18.275 1.00 85.44 215 GLY A N 1
ATOM 1752 C CA . GLY A 1 215 ? 9.684 0.307 -17.426 1.00 85.44 215 GLY A CA 1
ATOM 1753 C C . GLY A 1 215 ? 8.204 0.659 -17.357 1.00 85.44 215 GLY A C 1
ATOM 1754 O O . GLY A 1 215 ? 7.665 0.880 -16.273 1.00 85.44 215 GLY A O 1
ATOM 1755 N N . SER A 1 216 ? 7.524 0.656 -18.504 1.00 89.62 216 SER A N 1
ATOM 1756 C CA . SER A 1 216 ? 6.088 0.924 -18.585 1.00 89.62 216 SER A CA 1
ATOM 1757 C C . SER A 1 216 ? 5.267 -0.114 -17.812 1.00 89.62 216 SER A C 1
ATOM 1759 O O . SER A 1 216 ? 4.321 0.252 -17.112 1.00 89.62 216 SER A O 1
ATOM 1761 N N . PHE A 1 217 ? 5.676 -1.389 -17.842 1.00 90.88 217 PHE A N 1
ATOM 1762 C CA . PHE A 1 217 ? 5.077 -2.446 -17.028 1.00 90.88 217 PHE A CA 1
ATOM 1763 C C . PHE A 1 217 ? 5.223 -2.154 -15.530 1.00 90.88 217 PHE A C 1
ATOM 1765 O O . PHE A 1 217 ? 4.221 -2.148 -14.813 1.00 90.88 217 PHE A O 1
ATOM 1772 N N . PHE A 1 218 ? 6.435 -1.840 -15.057 1.00 91.88 218 PHE A N 1
ATOM 1773 C CA . PHE A 1 218 ? 6.660 -1.505 -13.647 1.00 91.88 218 PHE A CA 1
ATOM 1774 C C . PHE A 1 218 ? 5.858 -0.279 -13.205 1.00 91.88 218 PHE A C 1
ATOM 1776 O O . PHE A 1 218 ? 5.283 -0.289 -12.116 1.00 91.88 218 PHE A O 1
ATOM 1783 N N . ILE A 1 219 ? 5.765 0.757 -14.042 1.00 93.25 219 ILE A N 1
ATOM 1784 C CA . ILE A 1 219 ? 4.946 1.945 -13.762 1.00 93.25 219 ILE A CA 1
ATOM 1785 C C . ILE A 1 219 ? 3.463 1.565 -13.655 1.00 93.25 219 ILE A C 1
ATOM 1787 O O . ILE A 1 219 ? 2.799 1.976 -12.705 1.00 93.25 219 ILE A O 1
ATOM 1791 N N . GLY A 1 220 ? 2.942 0.753 -14.578 1.00 94.69 220 GLY A N 1
ATOM 1792 C CA . GLY A 1 220 ? 1.551 0.293 -14.537 1.00 94.69 220 GLY A CA 1
ATOM 1793 C C . GLY A 1 220 ? 1.248 -0.560 -13.302 1.00 94.69 220 GLY A C 1
ATOM 1794 O O . GLY A 1 220 ? 0.289 -0.279 -12.585 1.00 94.69 220 GLY A O 1
ATOM 1795 N N . ALA A 1 221 ? 2.106 -1.535 -12.988 1.00 94.94 221 ALA A N 1
ATOM 1796 C CA . ALA A 1 221 ? 1.966 -2.398 -11.813 1.00 94.94 221 ALA A CA 1
ATOM 1797 C C . ALA A 1 221 ? 2.030 -1.615 -10.496 1.00 94.94 221 ALA A C 1
ATOM 1799 O O . ALA A 1 221 ? 1.161 -1.769 -9.639 1.00 94.94 221 ALA A O 1
ATOM 1800 N N . THR A 1 222 ? 3.015 -0.725 -10.350 1.00 95.81 222 THR A N 1
ATOM 1801 C CA . THR A 1 222 ? 3.150 0.118 -9.151 1.00 95.81 222 THR A CA 1
ATOM 1802 C C . THR A 1 222 ? 2.042 1.161 -9.030 1.00 95.81 222 THR A C 1
ATOM 1804 O O . THR A 1 222 ? 1.688 1.526 -7.915 1.00 95.81 222 THR A O 1
ATOM 1807 N N . SER A 1 223 ? 1.460 1.633 -10.134 1.00 96.00 223 SER A N 1
ATOM 1808 C CA . SER A 1 223 ? 0.302 2.535 -10.087 1.00 96.00 223 SER A CA 1
ATOM 1809 C C . SER A 1 223 ? -0.978 1.789 -9.701 1.00 96.00 223 SER A C 1
ATOM 1811 O O . SER A 1 223 ? -1.747 2.280 -8.879 1.00 96.00 223 SER A O 1
ATOM 1813 N N . CYS A 1 224 ? -1.187 0.582 -10.239 1.00 97.75 224 CYS A N 1
ATOM 1814 C CA . CYS A 1 224 ? -2.326 -0.275 -9.904 1.00 97.75 224 CYS A CA 1
ATOM 1815 C C . CYS A 1 224 ? -2.362 -0.617 -8.413 1.00 97.75 224 CYS A C 1
ATOM 1817 O O . CYS A 1 224 ? -3.373 -0.409 -7.746 1.00 97.75 224 CYS A O 1
ATOM 1819 N N . LEU A 1 225 ? -1.242 -1.102 -7.880 1.00 97.38 225 LEU A N 1
ATOM 1820 C CA . LEU A 1 225 ? -1.126 -1.462 -6.471 1.00 97.38 225 LEU A CA 1
ATOM 1821 C C . LEU A 1 225 ? -1.294 -0.228 -5.571 1.00 97.38 225 LEU A C 1
ATOM 1823 O O . LEU A 1 225 ? -2.015 -0.309 -4.576 1.00 97.38 225 LEU A O 1
ATOM 1827 N N . LEU A 1 226 ? -0.711 0.917 -5.956 1.00 97.56 226 LEU A N 1
ATOM 1828 C CA . LEU A 1 226 ? -0.850 2.191 -5.248 1.00 97.56 226 LEU A CA 1
ATOM 1829 C C . LEU A 1 226 ? -2.310 2.627 -5.121 1.00 97.56 226 LEU A C 1
ATOM 1831 O O . LEU A 1 226 ? -2.761 2.944 -4.021 1.00 97.56 226 LEU A O 1
ATOM 1835 N N . PHE A 1 227 ? -3.049 2.659 -6.228 1.00 97.81 227 PHE A N 1
ATOM 1836 C CA . PHE A 1 227 ? -4.444 3.095 -6.203 1.00 97.81 227 PHE A CA 1
ATOM 1837 C C . PHE A 1 227 ? -5.340 2.136 -5.424 1.00 97.81 227 PHE A C 1
ATOM 1839 O O . PHE A 1 227 ? -6.218 2.607 -4.701 1.00 97.81 227 PHE A O 1
ATOM 1846 N N . SER A 1 228 ? -5.054 0.836 -5.470 1.00 97.81 228 SER A N 1
ATOM 1847 C CA . SER A 1 228 ? -5.817 -0.167 -4.732 1.00 97.81 228 SER A CA 1
ATOM 1848 C C . SER A 1 228 ? -5.674 -0.035 -3.215 1.00 97.81 228 SER A C 1
ATOM 1850 O O . SER A 1 228 ? -6.671 0.138 -2.508 1.00 97.81 228 SER A O 1
ATOM 1852 N N . TRP A 1 229 ? -4.446 -0.014 -2.672 1.00 97.81 229 TRP A N 1
ATOM 1853 C CA . TRP A 1 229 ? -4.298 0.099 -1.213 1.00 97.81 229 TRP A CA 1
ATOM 1854 C C . TRP A 1 229 ? -4.769 1.466 -0.693 1.00 97.81 229 TRP A C 1
ATOM 1856 O O . TRP A 1 229 ? -5.291 1.549 0.423 1.00 97.81 229 TRP A O 1
ATOM 1866 N N . LEU A 1 230 ? -4.644 2.535 -1.493 1.00 97.50 230 LEU A N 1
ATOM 1867 C CA . LEU A 1 230 ? -5.211 3.847 -1.168 1.00 97.50 230 LEU A CA 1
ATOM 1868 C C . LEU A 1 230 ? -6.741 3.806 -1.132 1.00 97.50 230 LEU A C 1
ATOM 1870 O O . LEU A 1 230 ? -7.328 4.357 -0.199 1.00 97.50 230 LEU A O 1
ATOM 1874 N N . PHE A 1 231 ? -7.384 3.135 -2.091 1.00 97.44 231 PHE A N 1
ATOM 1875 C CA . PHE A 1 231 ? -8.830 2.926 -2.083 1.00 97.44 231 PHE A CA 1
ATOM 1876 C C . PHE A 1 231 ? -9.279 2.224 -0.809 1.00 97.44 231 PHE A C 1
ATOM 1878 O O . PHE A 1 231 ? -10.052 2.807 -0.052 1.00 97.44 231 PHE A O 1
ATOM 1885 N N . HIS A 1 232 ? -8.719 1.059 -0.493 1.00 97.31 232 HIS A N 1
ATOM 1886 C CA . HIS A 1 232 ? -9.093 0.329 0.718 1.00 97.31 232 HIS A CA 1
ATOM 1887 C C . HIS A 1 232 ? -8.757 1.088 2.010 1.00 97.31 232 HIS A C 1
ATOM 1889 O O . HIS A 1 232 ? -9.449 0.933 3.014 1.00 97.31 232 HIS A O 1
ATOM 1895 N N . THR A 1 233 ? -7.744 1.960 2.010 1.00 97.19 233 THR A N 1
ATOM 1896 C CA . THR A 1 233 ? -7.424 2.821 3.163 1.00 97.19 233 THR A CA 1
ATOM 1897 C C . THR A 1 233 ? -8.454 3.937 3.346 1.00 97.19 233 THR A C 1
ATOM 1899 O O . THR A 1 233 ? -8.917 4.178 4.462 1.00 97.19 233 THR A O 1
ATOM 1902 N N . PHE A 1 234 ? -8.838 4.619 2.264 1.00 97.12 234 PHE A N 1
ATOM 1903 C CA . PHE A 1 234 ? -9.754 5.765 2.295 1.00 97.12 234 PHE A CA 1
ATOM 1904 C C . PHE A 1 234 ? -11.220 5.405 2.043 1.00 97.12 234 PHE A C 1
ATOM 1906 O O . PHE A 1 234 ? -12.069 6.298 2.057 1.00 97.12 234 PHE A O 1
ATOM 1913 N N . TYR A 1 235 ? -11.541 4.120 1.882 1.00 96.31 235 TYR A N 1
ATOM 1914 C CA . TYR A 1 235 ? -12.899 3.635 1.647 1.00 96.31 235 TYR A CA 1
ATOM 1915 C C . TYR A 1 235 ? -13.870 4.120 2.729 1.00 96.31 235 TYR A C 1
ATOM 1917 O O . TYR A 1 235 ? -14.944 4.604 2.415 1.00 96.31 235 TYR A O 1
ATOM 1925 N N . CYS A 1 236 ? -13.455 4.139 3.999 1.00 95.25 236 CYS A N 1
ATOM 1926 C CA . CYS A 1 236 ? -14.280 4.621 5.114 1.00 95.25 236 CYS A CA 1
ATOM 1927 C C . CYS A 1 236 ? -14.322 6.155 5.293 1.00 95.25 236 CYS A C 1
ATOM 1929 O O . CYS A 1 236 ? -15.042 6.649 6.166 1.00 95.25 236 CYS A O 1
ATOM 1931 N N . HIS A 1 237 ? -13.591 6.930 4.479 1.00 96.50 237 HIS A N 1
ATOM 1932 C CA . HIS A 1 237 ? -13.396 8.362 4.716 1.00 96.50 237 HIS A CA 1
ATOM 1933 C C . HIS A 1 237 ? -14.634 9.207 4.426 1.00 96.50 237 HIS A C 1
ATOM 1935 O O . HIS A 1 237 ? -15.044 10.009 5.254 1.00 96.50 237 HIS A O 1
ATOM 1941 N N . SER A 1 238 ? -15.200 9.093 3.227 1.00 96.25 238 SER A N 1
ATOM 1942 C CA . SER A 1 238 ? -16.432 9.775 2.815 1.00 96.25 238 SER A CA 1
ATOM 1943 C C . SER A 1 238 ? -16.942 9.177 1.499 1.00 96.25 238 SER A C 1
ATOM 1945 O O . SER A 1 238 ? -16.124 8.682 0.720 1.00 96.25 238 SER A O 1
ATOM 1947 N N . PRO A 1 239 ? -18.245 9.291 1.173 1.00 95.25 239 PRO A N 1
ATOM 1948 C CA . PRO A 1 239 ? -18.794 8.727 -0.066 1.00 95.25 239 PRO A CA 1
ATOM 1949 C C . PRO A 1 239 ? -18.093 9.256 -1.325 1.00 95.25 239 PRO A C 1
ATOM 1951 O O . PRO A 1 239 ? -17.819 8.522 -2.272 1.00 95.25 239 PRO A O 1
ATOM 1954 N N . ARG A 1 240 ? -17.745 10.551 -1.321 1.00 95.69 240 ARG A N 1
ATOM 1955 C CA . ARG A 1 240 ? -17.023 11.191 -2.427 1.00 95.69 240 ARG A CA 1
ATOM 1956 C C . ARG A 1 240 ? -15.592 10.672 -2.553 1.00 95.69 240 ARG A C 1
ATOM 1958 O O . ARG A 1 240 ? -15.148 10.431 -3.671 1.00 95.69 240 ARG A O 1
ATOM 1965 N N . ALA A 1 241 ? -14.879 10.522 -1.436 1.00 95.06 241 ALA A N 1
ATOM 1966 C CA . ALA A 1 241 ? -13.527 9.974 -1.450 1.00 95.06 241 ALA A CA 1
ATOM 1967 C C . ALA A 1 241 ? -13.546 8.523 -1.944 1.00 95.06 241 ALA A C 1
ATOM 1969 O O . ALA A 1 241 ? -12.836 8.213 -2.896 1.00 95.06 241 ALA A O 1
ATOM 1970 N N . ALA A 1 242 ? -14.426 7.685 -1.386 1.00 94.88 242 ALA A N 1
ATOM 1971 C CA . ALA A 1 242 ? -14.603 6.296 -1.800 1.00 94.88 242 ALA A CA 1
ATOM 1972 C C . ALA A 1 242 ? -14.845 6.182 -3.313 1.00 94.88 242 ALA A C 1
ATOM 1974 O O . ALA A 1 242 ? -14.167 5.414 -3.985 1.00 94.88 242 ALA A O 1
ATOM 1975 N N . MET A 1 243 ? -15.720 7.020 -3.880 1.00 95.56 243 MET A N 1
ATOM 1976 C CA . MET A 1 243 ? -15.983 7.026 -5.322 1.00 95.56 243 MET A CA 1
ATOM 1977 C C . MET A 1 243 ? -14.774 7.463 -6.166 1.00 95.56 243 MET A C 1
ATOM 1979 O O . MET A 1 243 ? -14.525 6.885 -7.222 1.00 95.56 243 MET A O 1
ATOM 1983 N N . ILE A 1 244 ? -14.028 8.487 -5.738 1.00 96.75 244 ILE A N 1
ATOM 1984 C CA . ILE A 1 244 ? -12.833 8.954 -6.461 1.00 96.75 244 ILE A CA 1
ATOM 1985 C C . ILE A 1 244 ? -11.749 7.873 -6.445 1.00 96.75 244 ILE A C 1
ATOM 1987 O O . ILE A 1 244 ? -11.201 7.548 -7.496 1.00 96.75 244 ILE A O 1
ATOM 1991 N N . PHE A 1 245 ? -11.465 7.297 -5.277 1.00 96.81 245 PHE A N 1
ATOM 1992 C CA . PHE A 1 245 ? -10.459 6.249 -5.154 1.00 96.81 245 PHE A CA 1
ATOM 1993 C C . PHE A 1 245 ? -10.874 4.955 -5.858 1.00 96.81 245 PHE A C 1
ATOM 1995 O O . PHE A 1 245 ? -10.027 4.361 -6.512 1.00 96.81 245 PHE A O 1
ATOM 2002 N N . ALA A 1 246 ? -12.158 4.584 -5.847 1.00 96.12 246 ALA A N 1
ATOM 2003 C CA . ALA A 1 246 ? -12.654 3.446 -6.624 1.00 96.12 246 ALA A CA 1
ATOM 2004 C C . ALA A 1 246 ? -12.382 3.632 -8.124 1.00 96.12 246 ALA A C 1
ATOM 2006 O O . ALA A 1 246 ? -11.890 2.730 -8.792 1.00 96.12 246 ALA A O 1
ATOM 2007 N N . ARG A 1 247 ? -12.639 4.830 -8.669 1.00 97.81 247 ARG A N 1
ATOM 2008 C CA . ARG A 1 247 ? -12.333 5.136 -10.079 1.00 97.81 247 ARG A CA 1
ATOM 2009 C C . ARG A 1 247 ? -10.839 5.033 -10.385 1.00 97.81 247 ARG A C 1
ATOM 2011 O O . ARG A 1 247 ? -10.483 4.561 -11.460 1.00 97.81 247 ARG A O 1
ATOM 2018 N N . MET A 1 248 ? -9.982 5.484 -9.468 1.00 97.38 248 MET A N 1
ATOM 2019 C CA . MET A 1 248 ? -8.531 5.363 -9.627 1.00 97.38 248 MET A CA 1
ATOM 2020 C C . MET A 1 248 ? -8.070 3.906 -9.557 1.00 97.38 248 MET A C 1
ATOM 2022 O O . MET A 1 248 ? -7.207 3.526 -10.338 1.00 97.38 248 MET A O 1
ATOM 2026 N N . ASP A 1 249 ? -8.666 3.091 -8.688 1.00 97.62 249 ASP A N 1
ATOM 2027 C CA . ASP A 1 249 ? -8.366 1.661 -8.586 1.00 97.62 249 ASP A CA 1
ATOM 2028 C C . ASP A 1 249 ? -8.721 0.921 -9.888 1.00 97.62 249 ASP A C 1
ATOM 2030 O O . ASP A 1 249 ? -7.862 0.290 -10.507 1.00 97.62 249 ASP A O 1
ATOM 2034 N N . TYR A 1 250 ? -9.931 1.141 -10.417 1.00 97.00 250 TYR A N 1
ATOM 2035 C CA . TYR A 1 250 ? -10.324 0.616 -11.732 1.00 97.00 250 TYR A CA 1
ATOM 2036 C C . TYR A 1 250 ? -9.403 1.098 -12.864 1.00 97.00 250 TYR A C 1
ATOM 2038 O O . TYR A 1 250 ? -9.019 0.311 -13.730 1.00 97.00 250 TYR A O 1
ATOM 2046 N N . ALA A 1 251 ? -9.004 2.375 -12.861 1.00 96.75 251 ALA A N 1
ATOM 2047 C CA . ALA A 1 251 ? -8.044 2.898 -13.835 1.00 96.75 251 ALA A CA 1
ATOM 2048 C C . ALA A 1 251 ? -6.656 2.247 -13.690 1.00 96.75 251 ALA A C 1
ATOM 2050 O O . ALA A 1 251 ? -5.984 1.997 -14.692 1.00 96.75 251 ALA A O 1
ATOM 2051 N N . GLY A 1 252 ? -6.241 1.938 -12.460 1.00 96.69 252 GLY A N 1
ATOM 2052 C CA . GLY A 1 252 ? -5.021 1.204 -12.146 1.00 96.69 252 GLY A CA 1
ATOM 2053 C C . GLY A 1 252 ? -5.011 -0.191 -12.767 1.00 96.69 252 GLY A C 1
ATOM 2054 O O . GLY A 1 252 ? -4.040 -0.547 -13.434 1.00 96.69 252 GLY A O 1
ATOM 2055 N N . ILE A 1 253 ? -6.114 -0.933 -12.639 1.00 96.81 253 ILE A N 1
ATOM 2056 C CA . ILE A 1 253 ? -6.289 -2.255 -13.262 1.00 96.81 253 ILE A CA 1
ATOM 2057 C C . ILE A 1 253 ? -6.162 -2.150 -14.788 1.00 96.81 253 ILE A C 1
ATOM 2059 O O . ILE A 1 253 ? -5.378 -2.881 -15.394 1.00 96.81 253 ILE A O 1
ATOM 2063 N N . CYS A 1 254 ? -6.865 -1.203 -15.417 1.00 95.56 254 CYS A N 1
ATOM 2064 C CA . CYS A 1 254 ? -6.770 -0.977 -16.863 1.00 95.56 254 CYS A CA 1
ATOM 2065 C C . CYS A 1 254 ? -5.340 -0.627 -17.308 1.00 95.56 254 CYS A C 1
ATOM 2067 O O . CYS A 1 254 ? -4.874 -1.120 -18.338 1.00 95.56 254 CYS A O 1
ATOM 2069 N N . SER A 1 255 ? -4.637 0.203 -16.531 1.00 93.38 255 SER A N 1
ATOM 2070 C CA . SER A 1 255 ? -3.241 0.570 -16.784 1.00 93.38 255 SER A CA 1
ATOM 2071 C C . SER A 1 255 ? -2.329 -0.655 -16.736 1.00 93.38 255 SER A C 1
ATOM 2073 O O . SER A 1 255 ? -1.590 -0.890 -17.687 1.00 93.38 255 SER A O 1
ATOM 2075 N N . LEU A 1 256 ? -2.442 -1.493 -15.699 1.00 94.19 256 LEU A N 1
ATOM 2076 C CA . LEU A 1 256 ? -1.664 -2.729 -15.570 1.00 94.19 256 LEU A CA 1
ATOM 2077 C C . LEU A 1 256 ? -1.920 -3.701 -16.730 1.00 94.19 256 LEU A C 1
ATOM 2079 O O . LEU A 1 256 ? -0.972 -4.241 -17.298 1.00 94.19 256 LEU A O 1
ATOM 2083 N N . ILE A 1 257 ? -3.178 -3.911 -17.123 1.00 93.38 257 ILE A N 1
ATOM 2084 C CA . ILE A 1 257 ? -3.515 -4.779 -18.266 1.00 93.38 257 ILE A CA 1
ATOM 2085 C C . ILE A 1 257 ? -2.891 -4.229 -19.556 1.00 93.38 257 ILE A C 1
ATOM 2087 O O . ILE A 1 257 ? -2.277 -4.966 -20.329 1.00 93.38 257 ILE A O 1
ATOM 2091 N N . THR A 1 258 ? -2.991 -2.917 -19.763 1.00 91.75 258 THR A N 1
ATOM 2092 C CA . THR A 1 258 ? -2.438 -2.259 -20.950 1.00 91.75 258 THR A CA 1
ATOM 2093 C C . THR A 1 258 ? -0.917 -2.387 -20.988 1.00 91.75 258 THR A C 1
ATOM 2095 O O . THR A 1 258 ? -0.365 -2.815 -21.997 1.00 91.75 258 THR A O 1
ATOM 2098 N N . THR A 1 259 ? -0.217 -2.071 -19.896 1.00 89.31 259 THR A N 1
ATOM 2099 C CA . THR A 1 259 ? 1.253 -2.081 -19.871 1.00 89.31 259 THR A CA 1
ATOM 2100 C C . THR A 1 259 ? 1.852 -3.489 -19.826 1.00 89.31 259 THR A C 1
ATOM 2102 O O . THR A 1 259 ? 2.958 -3.690 -20.319 1.00 89.31 259 THR A O 1
ATOM 2105 N N . SER A 1 260 ? 1.127 -4.482 -19.302 1.00 88.19 260 SER A N 1
ATOM 2106 C CA . SER A 1 260 ? 1.543 -5.896 -19.322 1.00 88.19 260 SER A CA 1
ATOM 2107 C C . SER A 1 260 ? 1.385 -6.572 -20.684 1.00 88.19 260 SER A C 1
ATOM 2109 O O . SER A 1 260 ? 2.010 -7.603 -20.918 1.00 88.19 260 SER A O 1
ATOM 2111 N N . SER A 1 261 ? 0.623 -5.980 -21.606 1.00 82.75 261 SER A N 1
ATOM 2112 C CA . SER A 1 261 ? 0.448 -6.527 -22.956 1.00 82.75 261 SER A CA 1
ATOM 2113 C C . SER A 1 261 ? 1.653 -6.272 -23.874 1.00 82.75 261 SER A C 1
ATOM 2115 O O . SER A 1 261 ? 1.864 -7.024 -24.817 1.00 82.75 261 SER A O 1
ATOM 2117 N N . TYR A 1 262 ? 2.476 -5.254 -23.596 1.00 69.31 262 TYR A N 1
ATOM 2118 C CA . TYR A 1 262 ? 3.655 -4.916 -24.409 1.00 69.31 262 TYR A CA 1
ATOM 2119 C C . TYR A 1 262 ? 4.843 -5.884 -24.299 1.00 69.31 262 TYR A C 1
ATOM 2121 O O . TYR A 1 262 ? 5.431 -6.167 -25.333 1.00 69.31 262 TYR A O 1
ATOM 2129 N N . PRO A 1 263 ? 5.229 -6.424 -23.124 1.00 56.94 263 PRO A N 1
ATOM 2130 C CA . PRO A 1 263 ? 6.336 -7.385 -23.051 1.00 56.94 263 PRO A CA 1
ATOM 2131 C C . PRO A 1 263 ? 6.042 -8.751 -23.702 1.00 56.94 263 PRO A C 1
ATOM 2133 O O . PRO A 1 263 ? 6.943 -9.584 -23.777 1.00 56.94 263 PRO A O 1
ATOM 2136 N N . HIS A 1 264 ? 4.804 -9.003 -24.146 1.00 48.66 264 HIS A N 1
ATOM 2137 C CA . HIS A 1 264 ? 4.383 -10.254 -24.789 1.00 48.66 264 HIS A CA 1
ATOM 2138 C C . HIS A 1 264 ? 4.229 -10.164 -26.321 1.00 48.66 264 HIS A C 1
ATOM 2140 O O . HIS A 1 264 ? 3.901 -11.180 -26.937 1.00 48.66 264 HIS A O 1
ATOM 2146 N N . ILE A 1 265 ? 4.453 -8.989 -26.924 1.00 41.81 265 ILE A N 1
ATOM 2147 C CA . ILE A 1 265 ? 4.394 -8.738 -28.378 1.00 41.81 265 ILE A CA 1
ATOM 2148 C C . ILE A 1 265 ? 5.808 -8.467 -28.887 1.00 41.81 265 ILE A C 1
ATOM 2150 O O . ILE A 1 265 ? 6.162 -9.042 -29.940 1.00 41.81 265 ILE A O 1
#

InterPro domains:
  IPR004254 AdipoR/Haemolysin-III-related [PF03006] (122-265)
  IPR004254 AdipoR/Haemolysin-III-related [PTHR20855] (67-263)

Secondary structure (DSSP, 8-state):
--EEEEEEEEEE-TTS-EEEEEEEEEE----SHHHHHHHHHHHHHHHHHHHHHHHHHHHHHHHHHHHHHHHHHHHHHHHH--SS--B-GGGS-GGG---TT--S-BPPP---HHHHHHHTTS-STTHHHHHHHHHHHHHHHHHHHHHHHSSTTS--TTS-GGGGTTS-TTTTTT-----------TTHHHHHHHHHHHHHTTSSS--HHHHHHHHHHHHHHHHHHHHHHHHHHHTTT-HHHHHHHHHHHHHHHHHHHHHHTGGG-

Radius of gyration: 38.92 Å; chains: 1; bounding box: 130×42×81 Å

pLDDT: mean 76.84, std 19.38, range [36.28, 97.81]

Foldseek 3Di:
DKDKDKDWDWDQPPVRDTDIDIDIDIDDDDDPPPVVVVVVVVVVVVVVVVVVVVVVVVVVVVVVVVVVVVVVVVLVCLAACLVDDWDFLVPADPLLNPDPVRGTFHDAQDQDPVSLVSCCSYDGPLVCQLVVLVVQLVVLVLVLVCCVVVWQPPDDPPDDPVVVVVSDPDDPVPPDDPDDDPDDDPVVVVVCVVVCVVCVVVVRGDDPVVCVLVVQLSVLSNQLSVLRSCLSSCCSNDSVSNVVSVVSNVVSVVSNVVSVVRVVD

Organism: Henneguya salminicola (NCBI:txid69463)

Sequence (265 aa):
MSDTYIEEYLNIDTSGKFRRRKRIFQRKMSDPTPIFSEKKSSLKHVLGNVGTLTRNMAGKCIRKIHHAHTLSKDVAELCINSGYQLLSHAELPDWLKDNEFLQNFHRPHLPSVKGCLRSILSIHTETGNIWTHLVGQVMFVLAAINFYFACPGYYPTYIPKIFRGFLFWLPSFWSLPFSDKKILNPLIQLDYLVLSDVDQCRYIGMAFADHIVIGSFFIGATSCLLFSWLFHTFYCHSPRAAMIFARMDYAGICSLITTSSYPHI